Protein AF-A0A954K5P9-F1 (afdb_monomer)

Mean predicted aligned error: 7.09 Å

Sequence (242 aa):
LAIEGEGETVGSRDDPTGRRTSSLRFWSDDAKSLIREGAGYWQYTPLEDGVRFVTGYDYQTRFGWLGRTFDRCLFRPLMGWATAWSFDRLRLWIEKGIDPAVSMQRTLTHGLARLAVAFVWLYQGLVPKLIARHANELAMLTDAGITASVAPTLLMIAGIAEVALGVAVLVCFQRRWPLVLTVLLMLLASIGVAVNSPQYLWAAFNPVSLNLLLAVVALLGLVNLNDLPSARHCLRKKPEAD

Structure (mmCIF, N/CA/C/O backbone):
data_AF-A0A954K5P9-F1
#
_entry.id   AF-A0A954K5P9-F1
#
loop_
_atom_site.group_PDB
_atom_site.id
_atom_site.type_symbol
_atom_site.label_atom_id
_atom_site.label_alt_id
_atom_site.label_comp_id
_atom_site.label_asym_id
_atom_site.label_entity_id
_atom_site.label_seq_id
_atom_site.pdbx_PDB_ins_code
_atom_site.Cartn_x
_atom_site.Cartn_y
_atom_site.Cartn_z
_atom_site.occupancy
_atom_site.B_iso_or_equiv
_atom_site.auth_seq_id
_atom_site.auth_comp_id
_atom_site.auth_asym_id
_atom_site.auth_atom_id
_atom_site.pdbx_PDB_model_num
ATOM 1 N N . LEU A 1 1 ? -3.118 -21.219 16.770 1.00 58.72 1 LEU A N 1
ATOM 2 C CA . LEU A 1 1 ? -2.458 -20.041 17.388 1.00 58.72 1 LEU A CA 1
ATOM 3 C C . LEU A 1 1 ? -3.511 -18.987 17.766 1.00 58.72 1 LEU A C 1
ATOM 5 O O . LEU A 1 1 ? -3.406 -17.841 17.359 1.00 58.72 1 LEU A O 1
ATOM 9 N N . ALA A 1 2 ? -4.544 -19.370 18.524 1.00 79.75 2 ALA A N 1
ATOM 10 C CA . ALA A 1 2 ? -5.541 -18.422 19.029 1.00 79.75 2 ALA A CA 1
ATOM 11 C C . ALA A 1 2 ? -5.124 -17.921 20.421 1.00 79.75 2 ALA A C 1
ATOM 13 O O . ALA A 1 2 ? -4.394 -18.631 21.119 1.00 79.75 2 ALA A O 1
ATOM 14 N N . ILE A 1 3 ? -5.536 -16.703 20.774 1.00 83.06 3 ILE A N 1
ATOM 15 C CA . ILE A 1 3 ? -5.503 -16.161 22.137 1.00 83.06 3 ILE A CA 1
ATOM 16 C C . ILE A 1 3 ? -6.961 -16.031 22.567 1.00 83.06 3 ILE A C 1
ATOM 18 O O . ILE A 1 3 ? -7.760 -15.474 21.814 1.00 83.06 3 ILE A O 1
ATOM 22 N N . GLU A 1 4 ? -7.290 -16.557 23.740 1.00 87.62 4 GLU A N 1
ATOM 23 C CA . GLU A 1 4 ? -8.645 -16.551 24.298 1.00 87.62 4 GLU A CA 1
ATOM 24 C C . GLU A 1 4 ? -8.724 -15.609 25.500 1.00 87.62 4 GLU A C 1
ATOM 26 O O . GLU A 1 4 ? -7.749 -15.425 26.229 1.00 87.62 4 GLU A O 1
ATOM 31 N N . GLY A 1 5 ? -9.889 -15.000 25.694 1.00 86.50 5 GLY A N 1
ATOM 32 C CA . GLY A 1 5 ? -10.145 -14.080 26.790 1.00 86.50 5 GLY A CA 1
ATOM 33 C C . GLY A 1 5 ? -11.635 -13.939 27.055 1.00 86.50 5 GLY A C 1
ATOM 34 O O . GLY A 1 5 ? -12.469 -14.348 26.247 1.00 86.50 5 GLY A O 1
ATOM 35 N N . GLU A 1 6 ? -11.946 -13.339 28.191 1.00 90.50 6 GLU A N 1
ATOM 36 C CA . GLU A 1 6 ? -13.299 -13.116 28.683 1.00 90.50 6 GLU A CA 1
ATOM 37 C C . GLU A 1 6 ? -13.574 -11.613 28.790 1.00 90.50 6 GLU A C 1
ATOM 39 O O . GLU A 1 6 ? -12.661 -10.778 28.750 1.00 90.50 6 GLU A O 1
ATOM 44 N N . GLY A 1 7 ? -14.849 -11.249 28.903 1.00 88.25 7 GLY A N 1
ATOM 45 C CA . GLY A 1 7 ? -15.231 -9.865 29.112 1.00 88.25 7 GLY A CA 1
ATOM 46 C C . GLY A 1 7 ? -16.657 -9.698 29.610 1.00 88.25 7 GLY A C 1
ATOM 47 O O . GLY A 1 7 ? -17.530 -10.525 29.363 1.00 88.25 7 GLY A O 1
ATOM 48 N N . GLU A 1 8 ? -16.880 -8.580 30.289 1.00 89.88 8 GLU A N 1
ATOM 49 C CA . GLU A 1 8 ? -18.156 -8.176 30.870 1.00 89.88 8 GLU A CA 1
ATOM 50 C C . GLU A 1 8 ? -18.506 -6.765 30.410 1.00 89.88 8 GLU A C 1
ATOM 52 O O . GLU A 1 8 ? -17.661 -5.869 30.419 1.00 89.88 8 GLU A O 1
ATOM 57 N N . THR A 1 9 ? -19.763 -6.537 30.036 1.00 85.81 9 THR A N 1
ATOM 58 C CA . THR A 1 9 ? -20.245 -5.221 29.596 1.00 85.81 9 THR A CA 1
ATOM 59 C C . THR A 1 9 ? -21.311 -4.681 30.529 1.00 85.81 9 THR A C 1
ATOM 61 O O . THR A 1 9 ? -22.266 -5.391 30.842 1.00 85.81 9 THR A O 1
ATOM 64 N N . VAL A 1 10 ? -21.218 -3.399 30.879 1.00 80.62 10 VAL A N 1
ATOM 65 C CA . VAL A 1 10 ? -22.275 -2.677 31.595 1.00 80.62 10 VAL A CA 1
ATOM 66 C C . VAL A 1 10 ? -22.677 -1.459 30.771 1.00 80.62 10 VAL A C 1
ATOM 68 O O . VAL A 1 10 ? -21.845 -0.637 30.396 1.00 80.62 10 VAL A O 1
ATOM 71 N N . GLY A 1 11 ? -23.964 -1.338 30.457 1.00 75.12 11 GLY A N 1
ATOM 72 C CA . GLY A 1 11 ? -24.509 -0.207 29.706 1.00 75.12 11 GLY A CA 1
ATOM 73 C C . GLY A 1 11 ? -25.384 0.674 30.585 1.00 75.12 11 GLY A C 1
ATOM 74 O O . GLY A 1 11 ? -26.220 0.161 31.319 1.00 75.12 11 GLY A O 1
ATOM 75 N N . SER A 1 12 ? -25.240 1.993 30.464 1.00 72.88 12 SER A N 1
ATOM 76 C CA . SER A 1 12 ? -26.196 2.964 31.001 1.00 72.88 12 SER A CA 1
ATOM 77 C C . SER A 1 12 ? -26.925 3.658 29.850 1.00 72.88 12 SER A C 1
ATOM 79 O O . SER A 1 12 ? -26.297 4.113 28.884 1.00 72.88 12 SER A O 1
ATOM 81 N N . ARG A 1 13 ? -28.261 3.693 29.931 1.00 64.19 13 ARG A N 1
ATOM 82 C CA . ARG A 1 13 ? -29.152 4.245 28.895 1.00 64.19 13 ARG A CA 1
ATOM 83 C C . ARG A 1 13 ? -29.916 5.498 29.340 1.00 64.19 13 ARG A C 1
ATOM 85 O O . ARG A 1 13 ? -30.453 6.178 28.471 1.00 64.19 13 ARG A O 1
ATOM 92 N N . ASP A 1 14 ? -29.892 5.829 30.629 1.00 61.03 14 ASP A N 1
ATOM 93 C CA . ASP A 1 14 ? -30.786 6.821 31.239 1.00 61.03 14 ASP A CA 1
ATOM 94 C C . ASP A 1 14 ? -30.040 8.102 31.648 1.00 61.03 14 ASP A C 1
ATOM 96 O O . ASP A 1 14 ? -30.010 8.484 32.816 1.00 61.03 14 ASP A O 1
ATOM 100 N N . ASP A 1 15 ? -29.399 8.769 30.684 1.00 68.81 15 ASP A N 1
ATOM 101 C CA . ASP A 1 15 ? -28.870 10.123 30.886 1.00 68.81 15 ASP A CA 1
ATOM 102 C C . ASP A 1 15 ? -29.879 11.164 30.341 1.00 68.81 15 ASP A C 1
ATOM 104 O O . ASP A 1 15 ? -30.272 11.061 29.173 1.00 68.81 15 ASP A O 1
ATOM 108 N N . PRO A 1 16 ? -30.280 12.187 31.129 1.00 70.62 16 PRO A N 1
ATOM 109 C CA . PRO A 1 16 ? -31.224 13.230 30.703 1.00 70.62 16 PRO A CA 1
ATOM 110 C C . PRO A 1 16 ? -30.796 14.008 29.450 1.00 70.62 16 PRO A C 1
ATOM 112 O O . PRO A 1 16 ? -31.632 14.599 28.775 1.00 70.62 16 PRO A O 1
ATOM 115 N N . THR A 1 17 ? -29.500 14.009 29.124 1.00 73.06 17 THR A N 1
ATOM 116 C CA . THR A 1 17 ? -28.931 14.667 27.935 1.00 73.06 17 THR A CA 1
ATOM 117 C C . THR A 1 17 ? -29.007 13.803 26.668 1.00 73.06 17 THR A C 1
ATOM 119 O O . THR A 1 17 ? -28.512 14.201 25.617 1.00 73.06 17 THR A O 1
ATOM 122 N N . GLY A 1 18 ? -29.583 12.594 26.741 1.00 77.81 18 GLY A N 1
ATOM 123 C CA . GLY A 1 18 ? -29.642 11.638 25.625 1.00 77.81 18 GLY A CA 1
ATOM 124 C C . GLY A 1 18 ? -28.321 10.904 25.356 1.00 77.81 18 GLY A C 1
ATOM 125 O O . GLY A 1 18 ? -28.231 10.087 24.435 1.00 77.81 18 GLY A O 1
ATOM 126 N N . ARG A 1 19 ? -27.292 11.172 26.166 1.00 83.38 19 ARG A N 1
ATOM 127 C CA . ARG A 1 19 ? -25.984 10.518 26.118 1.00 83.38 19 ARG A CA 1
ATOM 128 C C . ARG A 1 19 ? -26.088 9.044 26.504 1.00 83.38 19 ARG A C 1
ATOM 130 O O . ARG A 1 19 ? -26.708 8.682 27.496 1.00 83.38 19 ARG A O 1
ATOM 137 N N . ARG A 1 20 ? -25.414 8.175 25.751 1.00 87.31 20 ARG A N 1
ATOM 138 C CA . ARG A 1 20 ? -25.375 6.729 26.023 1.00 87.31 20 ARG A CA 1
ATOM 139 C C . ARG A 1 20 ? -23.947 6.285 26.256 1.00 87.31 20 ARG A C 1
ATOM 141 O O . ARG A 1 20 ? -23.074 6.614 25.456 1.00 87.31 20 ARG A O 1
ATOM 148 N N . THR A 1 21 ? -23.711 5.532 27.326 1.00 86.62 21 THR A N 1
ATOM 149 C CA . THR A 1 21 ? -22.376 5.016 27.654 1.00 86.62 21 THR A CA 1
ATOM 150 C C . THR A 1 21 ? -22.443 3.513 27.884 1.00 86.62 21 THR A C 1
ATOM 152 O O . THR A 1 21 ? -23.287 3.034 28.636 1.00 86.62 21 THR A O 1
ATOM 155 N N . SER A 1 22 ? -21.541 2.771 27.251 1.00 88.81 22 SER A N 1
ATOM 156 C CA . SER A 1 22 ? -21.330 1.346 27.499 1.00 88.81 22 SER A CA 1
ATOM 157 C C . SER A 1 22 ? -19.893 1.142 27.937 1.00 88.81 22 SER A C 1
ATOM 159 O O . SER A 1 22 ? -18.985 1.487 27.188 1.00 88.81 22 SER A O 1
ATOM 161 N N . SER A 1 23 ? -19.676 0.592 29.123 1.00 88.56 23 SER A N 1
ATOM 162 C CA . SER A 1 23 ? -18.368 0.134 29.575 1.00 88.56 23 SER A CA 1
ATOM 163 C C . SER A 1 23 ? -18.196 -1.358 29.291 1.00 88.56 23 SER A C 1
ATOM 165 O O . SER A 1 23 ? -19.160 -2.123 29.232 1.00 88.56 23 SER A O 1
ATOM 167 N N . LEU A 1 24 ? -16.950 -1.758 29.082 1.00 91.50 24 LEU A N 1
ATOM 168 C CA . LEU A 1 24 ? -16.511 -3.131 28.878 1.00 91.50 24 LEU A CA 1
ATOM 169 C C . LEU A 1 24 ? -15.288 -3.357 29.764 1.00 91.50 24 LEU A C 1
ATOM 171 O O . LEU A 1 24 ? -14.361 -2.551 29.742 1.00 91.50 24 LEU A O 1
ATOM 175 N N . ARG A 1 25 ? -15.251 -4.465 30.491 1.00 91.88 25 ARG A N 1
ATOM 176 C CA . ARG A 1 25 ? -14.041 -5.022 31.098 1.00 91.88 25 ARG A CA 1
ATOM 177 C C . ARG A 1 25 ? -13.660 -6.270 30.317 1.00 91.88 25 ARG A C 1
ATOM 179 O O . ARG A 1 25 ? -14.541 -7.009 29.896 1.00 91.88 25 ARG A O 1
ATOM 186 N N . PHE A 1 26 ? -12.374 -6.485 30.087 1.00 92.44 26 PHE A N 1
ATOM 187 C CA . PHE A 1 26 ? -11.867 -7.638 29.347 1.00 92.44 26 PHE A CA 1
ATOM 188 C C . PHE A 1 26 ? -10.574 -8.146 29.977 1.00 92.44 26 PHE A C 1
ATOM 190 O O . PHE A 1 26 ? -9.759 -7.358 30.453 1.00 92.44 26 PHE A O 1
ATOM 197 N N . TRP A 1 27 ? -10.362 -9.454 29.979 1.00 93.38 27 TRP A N 1
ATOM 198 C CA . TRP A 1 27 ? -9.149 -10.074 30.507 1.00 93.38 27 TRP A CA 1
ATOM 199 C C . TRP A 1 27 ? -8.804 -11.338 29.728 1.00 93.38 27 TRP A C 1
ATOM 201 O O . TRP A 1 27 ? -9.610 -11.873 28.974 1.00 93.38 27 TRP A O 1
ATOM 211 N N . SER A 1 28 ? -7.563 -11.788 29.867 1.00 92.06 28 SER A N 1
ATOM 212 C CA . SER A 1 28 ? -7.075 -12.993 29.204 1.00 92.06 28 SER A CA 1
ATOM 213 C C . SER A 1 28 ? -6.139 -13.736 30.137 1.00 92.06 28 SER A C 1
ATOM 215 O O . SER A 1 28 ? -5.079 -13.212 30.501 1.00 92.06 28 SER A O 1
ATOM 217 N N . ASP A 1 29 ? -6.486 -14.982 30.451 1.00 89.69 29 ASP A N 1
ATOM 218 C CA . ASP A 1 29 ? -5.620 -15.901 31.194 1.00 89.69 29 ASP A CA 1
ATOM 219 C C . ASP A 1 29 ? -4.607 -16.629 30.311 1.00 89.69 29 ASP A C 1
ATOM 221 O O . ASP A 1 29 ? -3.645 -17.205 30.823 1.00 89.69 29 ASP A O 1
ATOM 225 N N . ASP A 1 30 ? -4.737 -16.511 28.986 1.00 88.62 30 ASP A N 1
ATOM 226 C CA . ASP A 1 30 ? -3.749 -17.039 28.053 1.00 88.62 30 ASP A CA 1
ATOM 227 C C . ASP A 1 30 ? -2.359 -16.415 28.299 1.00 88.62 30 ASP A C 1
ATOM 229 O O . ASP A 1 30 ? -2.157 -15.197 28.223 1.00 88.62 30 ASP A O 1
ATOM 233 N N . ALA A 1 31 ? -1.375 -17.280 28.557 1.00 86.12 31 ALA A N 1
ATOM 234 C CA . ALA A 1 31 ? 0.008 -16.911 28.822 1.00 86.12 31 ALA A CA 1
ATOM 235 C C . ALA A 1 31 ? 0.697 -16.191 27.651 1.00 86.12 31 ALA A C 1
ATOM 237 O O . ALA A 1 31 ? 1.663 -15.471 27.886 1.00 86.12 31 ALA A O 1
ATOM 238 N N . LYS A 1 32 ? 0.223 -16.357 26.408 1.00 90.19 32 LYS A N 1
ATOM 239 C CA . LYS A 1 32 ? 0.746 -15.642 25.228 1.00 90.19 32 LYS A CA 1
ATOM 240 C C . LYS A 1 32 ? 0.218 -14.208 25.138 1.00 90.19 32 LYS A C 1
ATOM 242 O O . LYS A 1 32 ? 0.781 -13.408 24.391 1.00 90.19 32 LYS A O 1
ATOM 247 N N . SER A 1 33 ? -0.869 -13.876 25.840 1.00 87.88 33 SER A N 1
ATOM 248 C CA . SER A 1 33 ? -1.479 -12.552 25.743 1.00 87.88 33 SER A CA 1
ATOM 249 C C . SER A 1 33 ? -0.583 -11.486 26.364 1.00 87.88 33 SER A C 1
ATOM 251 O O . SER A 1 33 ? -0.142 -11.597 27.506 1.00 87.88 33 SER A O 1
ATOM 253 N N . LEU A 1 34 ? -0.353 -10.396 25.632 1.00 89.56 34 LEU A N 1
ATOM 254 C CA . LEU A 1 34 ? 0.274 -9.213 26.214 1.00 89.56 34 LEU A CA 1
ATOM 255 C C . LEU A 1 34 ? -0.664 -8.525 27.209 1.00 89.56 34 LEU A C 1
ATOM 257 O O . LEU A 1 34 ? -0.195 -7.980 28.202 1.00 89.56 34 LEU A O 1
ATOM 261 N N . ILE A 1 35 ? -1.971 -8.537 26.955 1.00 91.19 35 ILE A N 1
ATOM 262 C CA . ILE A 1 35 ? -2.976 -7.895 27.802 1.00 91.19 35 ILE A CA 1
ATOM 263 C C . ILE A 1 35 ? -3.360 -8.876 28.910 1.00 91.19 35 ILE A C 1
ATOM 265 O O . ILE A 1 35 ? -3.828 -9.980 28.635 1.00 91.19 35 ILE A O 1
ATOM 269 N N . ARG A 1 36 ? -3.173 -8.471 30.167 1.00 91.06 36 ARG A N 1
ATOM 270 C CA . ARG A 1 36 ? -3.666 -9.226 31.323 1.00 91.06 36 ARG A CA 1
ATOM 271 C C . ARG A 1 36 ? -5.140 -8.931 31.553 1.00 91.06 36 ARG A C 1
ATOM 273 O O . ARG A 1 36 ? -5.957 -9.838 31.598 1.00 91.06 36 ARG A O 1
ATOM 280 N N . GLU A 1 37 ? -5.441 -7.649 31.687 1.00 93.12 37 GLU A N 1
ATOM 281 C CA . GLU A 1 37 ? -6.754 -7.135 32.032 1.00 93.12 37 GLU A CA 1
ATOM 282 C C . GLU A 1 37 ? -6.857 -5.690 31.557 1.00 93.12 37 GLU A C 1
ATOM 284 O O . GLU A 1 37 ? -5.891 -4.932 31.654 1.00 93.12 37 GLU A O 1
ATOM 289 N N . GLY A 1 38 ? -8.017 -5.304 31.051 1.00 92.44 38 GLY A N 1
ATOM 290 C CA . GLY A 1 38 ? -8.304 -3.959 30.608 1.00 92.44 38 GLY A CA 1
ATOM 291 C C . GLY A 1 38 ? -9.764 -3.594 30.761 1.00 92.44 38 GLY A C 1
ATOM 292 O O . GLY A 1 38 ? -10.634 -4.422 31.025 1.00 92.44 38 GLY A O 1
ATOM 293 N N . ALA A 1 39 ? -10.018 -2.309 30.593 1.00 92.25 39 ALA A N 1
ATOM 294 C CA . ALA A 1 39 ? -11.351 -1.761 30.544 1.00 92.25 39 ALA A CA 1
ATOM 295 C C . ALA A 1 39 ? -11.425 -0.727 29.429 1.00 92.25 39 ALA A C 1
ATOM 297 O O . ALA A 1 39 ? -10.456 -0.032 29.121 1.00 92.25 39 ALA A O 1
ATOM 298 N N . GLY A 1 40 ? -12.593 -0.619 28.824 1.00 90.94 40 GLY A N 1
ATOM 299 C CA . GLY A 1 40 ? -12.899 0.396 27.844 1.00 90.94 40 GLY A CA 1
ATOM 300 C C . GLY A 1 40 ? -14.319 0.892 27.989 1.00 90.94 40 GLY A C 1
ATOM 301 O O . GLY A 1 40 ? -15.121 0.368 28.760 1.00 90.94 40 GLY A O 1
ATOM 302 N N . TYR A 1 41 ? -14.623 1.937 27.245 1.00 89.88 41 TYR A N 1
ATOM 303 C CA . TYR A 1 41 ? -15.963 2.471 27.154 1.00 89.88 41 TYR A CA 1
ATOM 304 C C . TYR A 1 41 ? -16.209 3.035 25.766 1.00 89.88 41 TYR A C 1
ATOM 306 O O . TYR A 1 41 ? -15.295 3.550 25.115 1.00 89.88 41 TYR A O 1
ATOM 314 N N . TRP A 1 42 ? -17.467 2.970 25.355 1.00 90.62 42 TRP A N 1
ATOM 315 C CA . TRP A 1 42 ? -18.016 3.670 24.209 1.00 90.62 42 TRP A CA 1
ATOM 316 C C . TRP A 1 42 ? -19.040 4.671 24.704 1.00 90.62 42 TRP A C 1
ATOM 318 O O . TRP A 1 42 ? -19.897 4.343 25.526 1.00 90.62 42 TRP A O 1
ATOM 328 N N . GLN A 1 43 ? -18.955 5.888 24.195 1.00 89.94 43 GLN A N 1
ATOM 329 C CA . GLN A 1 43 ? -19.862 6.966 24.528 1.00 89.94 43 GLN A CA 1
ATOM 330 C C . GLN A 1 43 ? -20.409 7.583 23.246 1.00 89.94 43 GLN A C 1
ATOM 332 O O . GLN A 1 43 ? -19.660 7.896 22.322 1.00 89.94 43 GLN A O 1
ATOM 337 N N . TYR A 1 44 ? -21.723 7.757 23.221 1.00 89.88 44 TYR A N 1
ATOM 338 C CA . TYR A 1 44 ? -22.469 8.368 22.134 1.00 89.88 44 TYR A CA 1
ATOM 339 C C . TYR A 1 44 ? -23.123 9.631 22.678 1.00 89.88 44 TYR A C 1
ATOM 341 O O . TYR A 1 44 ? -23.935 9.553 23.604 1.00 89.88 44 TYR A O 1
ATOM 349 N N . THR A 1 45 ? -22.777 10.775 22.101 1.00 89.88 45 THR A N 1
ATOM 350 C CA . THR A 1 45 ? -23.382 12.063 22.447 1.00 89.88 45 THR A CA 1
ATOM 351 C C . THR A 1 45 ? -24.084 12.613 21.208 1.00 89.88 45 THR A C 1
ATOM 353 O O . THR A 1 45 ? -23.398 12.848 20.206 1.00 89.88 45 THR A O 1
ATOM 356 N N . PRO A 1 46 ? -25.419 12.785 21.229 1.00 89.12 46 PRO A N 1
ATOM 357 C CA . PRO A 1 46 ? -26.125 13.431 20.128 1.00 89.12 46 PRO A CA 1
ATOM 358 C C . PRO A 1 46 ? -25.666 14.892 19.995 1.00 89.12 46 PRO A C 1
ATOM 360 O O . PRO A 1 46 ? -25.475 15.583 20.993 1.00 89.12 46 PRO A O 1
ATOM 363 N N . LEU A 1 47 ? -25.456 15.334 18.760 1.00 89.06 47 LEU A N 1
ATOM 364 C CA . LEU A 1 47 ? -25.176 16.710 18.347 1.00 89.06 47 LEU A CA 1
ATOM 365 C C . LEU A 1 47 ? -26.246 17.131 17.325 1.00 89.06 47 LEU A C 1
ATOM 367 O O . LEU A 1 47 ? -26.967 16.276 16.816 1.00 89.06 47 LEU A O 1
ATOM 371 N N . GLU A 1 48 ? -26.337 18.422 17.002 1.00 88.00 48 GLU A N 1
ATOM 372 C CA . GLU A 1 48 ? -27.331 18.932 16.040 1.00 88.00 48 GLU A CA 1
ATOM 373 C C . GLU A 1 48 ? -27.235 18.235 14.669 1.00 88.00 48 GLU A C 1
ATOM 375 O O . GLU A 1 48 ? -28.245 17.770 14.147 1.00 88.00 48 GLU A O 1
ATOM 380 N N . ASP A 1 49 ? -26.014 18.055 14.154 1.00 87.56 49 ASP A N 1
ATOM 381 C CA . ASP A 1 49 ? -25.756 17.480 12.823 1.00 87.56 49 ASP A CA 1
ATOM 382 C C . ASP A 1 49 ? -25.291 16.010 12.847 1.00 87.56 49 ASP A C 1
ATOM 384 O O . ASP A 1 49 ? -24.792 15.486 11.848 1.00 87.56 49 ASP A O 1
ATOM 388 N N . GLY A 1 50 ? -25.401 15.311 13.983 1.00 88.19 50 GLY A N 1
ATOM 389 C CA . GLY A 1 50 ? -25.006 13.902 14.045 1.00 88.19 50 GLY A CA 1
ATOM 390 C C . GLY A 1 50 ? -24.705 13.372 15.439 1.00 88.19 50 GLY A C 1
ATOM 391 O O . GLY A 1 50 ? -25.272 13.799 16.437 1.00 88.19 50 GLY A O 1
ATOM 392 N N . VAL A 1 51 ? -23.807 12.390 15.522 1.00 89.56 51 VAL A N 1
ATOM 393 C CA . VAL A 1 51 ? -23.440 11.742 16.789 1.00 89.56 51 VAL A CA 1
ATOM 394 C C . VAL A 1 51 ? -21.936 11.800 16.976 1.00 89.56 51 VAL A C 1
ATOM 396 O O . VAL A 1 51 ? -21.168 11.313 16.146 1.00 89.56 51 VAL A O 1
ATOM 399 N N . ARG A 1 52 ? -21.499 12.340 18.115 1.00 89.50 52 ARG A N 1
ATOM 400 C CA . ARG A 1 52 ? -20.112 12.206 18.552 1.00 89.50 52 ARG A CA 1
ATOM 401 C C . ARG A 1 52 ? -19.930 10.835 19.182 1.00 89.50 52 ARG A C 1
ATOM 403 O O . ARG A 1 52 ? -20.494 10.552 20.238 1.00 89.50 52 ARG A O 1
ATOM 410 N N . PHE A 1 53 ? -19.111 10.012 18.541 1.00 90.25 53 PHE A N 1
ATOM 411 C CA . PHE A 1 53 ? -18.695 8.722 19.064 1.00 90.25 53 PHE A CA 1
ATOM 412 C C . PHE A 1 53 ? -17.307 8.826 19.705 1.00 90.25 53 PHE A C 1
ATOM 414 O O . PHE A 1 53 ? -16.342 9.227 19.053 1.00 90.25 53 PHE A O 1
ATOM 421 N N . VAL A 1 54 ? -17.201 8.457 20.981 1.00 90.25 54 VAL A N 1
ATOM 422 C CA . VAL A 1 54 ? -15.941 8.428 21.731 1.00 90.25 54 VAL A CA 1
ATOM 423 C C . VAL A 1 54 ? -15.682 7.011 22.210 1.00 90.25 54 VAL A C 1
ATOM 425 O O . VAL A 1 54 ? -16.543 6.377 22.813 1.00 90.25 54 VAL A O 1
ATOM 428 N N . THR A 1 55 ? -14.462 6.539 21.985 1.00 91.00 55 THR A N 1
ATOM 429 C CA . THR A 1 55 ? -13.961 5.279 22.529 1.00 91.00 55 THR A CA 1
ATOM 430 C C . THR A 1 55 ? -12.714 5.553 23.351 1.00 91.00 55 THR A C 1
ATOM 432 O O . THR A 1 55 ? -11.838 6.320 22.946 1.00 91.00 55 THR A O 1
ATOM 435 N N . GLY A 1 56 ? -12.602 4.887 24.488 1.00 89.12 56 GLY A N 1
ATOM 436 C CA . GLY A 1 56 ? -11.380 4.861 25.276 1.00 89.12 56 GLY A CA 1
ATOM 437 C C . GLY A 1 56 ? -11.176 3.469 25.834 1.00 89.12 56 GLY A C 1
ATOM 438 O O . GLY A 1 56 ? -12.145 2.789 26.154 1.00 89.12 56 GLY A O 1
ATOM 439 N N . TYR A 1 57 ? -9.927 3.038 25.931 1.00 88.75 57 TYR A N 1
ATOM 440 C CA . TYR A 1 57 ? -9.574 1.826 26.651 1.00 88.75 57 TYR A CA 1
ATOM 441 C C . TYR A 1 57 ? -8.207 1.986 27.295 1.00 88.75 57 TYR A C 1
ATOM 443 O O . TYR A 1 57 ? -7.332 2.686 26.778 1.00 88.75 57 TYR A O 1
ATOM 451 N N . ASP A 1 58 ? -8.034 1.306 28.415 1.00 91.19 58 ASP A N 1
ATOM 452 C CA . ASP A 1 58 ? -6.746 1.123 29.050 1.00 91.19 58 ASP A CA 1
ATOM 453 C C . ASP A 1 58 ? -6.622 -0.308 29.563 1.00 91.19 58 ASP A C 1
ATOM 455 O O . ASP A 1 58 ? -7.617 -0.994 29.798 1.00 91.19 58 ASP A O 1
ATOM 459 N N . TYR A 1 59 ? -5.392 -0.785 29.681 1.00 92.81 59 TYR A N 1
ATOM 460 C CA . TYR A 1 59 ? -5.115 -2.151 30.089 1.00 92.81 59 TYR A CA 1
ATOM 461 C C . TYR A 1 59 ? -3.749 -2.291 30.744 1.00 92.81 59 TYR A C 1
ATOM 463 O O . TYR A 1 59 ? -2.810 -1.535 30.482 1.00 92.81 59 TYR A O 1
ATOM 471 N N . GLN A 1 60 ? -3.641 -3.324 31.571 1.00 91.25 60 GLN A N 1
ATOM 472 C CA . GLN A 1 60 ? -2.413 -3.784 32.189 1.00 91.25 60 GLN A CA 1
ATOM 473 C C . GLN A 1 60 ? -1.758 -4.861 31.326 1.00 91.25 60 GLN A C 1
ATOM 475 O O . GLN A 1 60 ? -2.406 -5.800 30.857 1.00 91.25 60 GLN A O 1
ATOM 480 N N . THR A 1 61 ? -0.447 -4.740 31.142 1.00 92.12 61 THR A N 1
ATOM 481 C CA . THR A 1 61 ? 0.343 -5.660 30.321 1.00 92.12 61 THR A CA 1
ATOM 482 C C . THR A 1 61 ? 0.996 -6.754 31.164 1.00 92.12 61 THR A C 1
ATOM 484 O O . THR A 1 61 ? 1.428 -6.508 32.292 1.00 92.12 61 THR A O 1
ATOM 487 N N . ARG A 1 62 ? 1.157 -7.949 30.596 1.00 90.94 62 ARG A N 1
ATOM 488 C CA . ARG A 1 62 ? 1.991 -9.033 31.133 1.00 90.94 62 ARG A CA 1
ATOM 489 C C . ARG A 1 62 ? 3.487 -8.750 30.894 1.00 90.94 62 ARG A C 1
ATOM 491 O O . ARG A 1 62 ? 3.857 -7.736 30.310 1.00 90.94 62 ARG A O 1
ATOM 498 N N . PHE A 1 63 ? 4.356 -9.644 31.376 1.00 91.06 63 PHE A N 1
ATOM 499 C CA . PHE A 1 63 ? 5.816 -9.637 31.146 1.00 91.06 63 PHE A CA 1
ATOM 500 C C . PHE A 1 63 ? 6.599 -8.447 31.729 1.00 91.06 63 PHE A C 1
ATOM 502 O O . PHE A 1 63 ? 7.672 -8.089 31.236 1.00 91.06 63 PHE A O 1
ATOM 509 N N . GLY A 1 64 ? 6.087 -7.837 32.801 1.00 90.94 64 GLY A N 1
ATOM 510 C CA . GLY A 1 64 ? 6.823 -6.847 33.589 1.00 90.94 64 GLY A CA 1
ATOM 511 C C . GLY A 1 64 ? 7.319 -5.660 32.759 1.00 90.94 64 GLY A C 1
ATOM 512 O O . GLY A 1 64 ? 6.546 -4.982 32.086 1.00 90.94 64 GLY A O 1
ATOM 513 N N . TRP A 1 65 ? 8.616 -5.352 32.834 1.00 91.94 65 TRP A N 1
ATOM 514 C CA . TRP A 1 65 ? 9.188 -4.208 32.118 1.00 91.94 65 TRP A CA 1
ATOM 515 C C . TRP A 1 65 ? 9.271 -4.425 30.599 1.00 91.94 65 TRP A C 1
ATOM 517 O O . TRP A 1 65 ? 8.990 -3.491 29.856 1.00 91.94 65 TRP A O 1
ATOM 527 N N . LEU A 1 66 ? 9.569 -5.646 30.138 1.00 92.00 66 LEU A N 1
ATOM 528 C CA . LEU A 1 66 ? 9.654 -5.965 28.709 1.00 92.00 66 LEU A CA 1
ATOM 529 C C . LEU A 1 66 ? 8.305 -5.762 28.016 1.00 92.00 66 LEU A C 1
ATOM 531 O O . LEU A 1 66 ? 8.232 -5.075 26.997 1.00 92.00 66 LEU A O 1
ATOM 535 N N . GLY A 1 67 ? 7.231 -6.292 28.610 1.00 91.44 67 GLY A N 1
ATOM 536 C CA . GLY A 1 67 ? 5.881 -6.123 28.076 1.00 91.44 67 GLY A CA 1
ATOM 537 C C . GLY A 1 67 ? 5.428 -4.664 28.072 1.00 91.44 67 GLY A C 1
ATOM 538 O O . GLY A 1 67 ? 4.870 -4.210 27.079 1.00 91.44 67 GLY A O 1
ATOM 539 N N . ARG A 1 68 ? 5.749 -3.891 29.119 1.00 92.31 68 ARG A N 1
ATOM 540 C CA . ARG A 1 68 ? 5.435 -2.451 29.178 1.00 92.31 68 ARG A CA 1
ATOM 541 C C . ARG A 1 68 ? 6.180 -1.633 28.123 1.00 92.31 68 ARG A C 1
ATOM 543 O O . ARG A 1 68 ? 5.590 -0.736 27.523 1.00 92.31 68 ARG A O 1
ATOM 550 N N . THR A 1 69 ? 7.457 -1.925 27.883 1.00 93.00 69 THR A N 1
ATOM 551 C CA . THR A 1 69 ? 8.244 -1.229 26.854 1.00 93.00 69 THR A CA 1
ATOM 552 C C . THR A 1 69 ? 7.731 -1.564 25.457 1.00 93.00 69 THR A C 1
ATOM 554 O O . THR A 1 69 ? 7.520 -0.662 24.649 1.00 93.00 69 THR A O 1
ATOM 557 N N . PHE A 1 70 ? 7.468 -2.845 25.186 1.00 94.06 70 PHE A N 1
ATOM 558 C CA . PHE A 1 70 ? 6.875 -3.278 23.922 1.00 94.06 70 PHE A CA 1
ATOM 559 C C . PHE A 1 70 ? 5.486 -2.666 23.703 1.00 94.06 70 PHE A C 1
ATOM 561 O O . PHE A 1 70 ? 5.186 -2.184 22.608 1.00 94.06 70 PHE A O 1
ATOM 568 N N . ASP A 1 71 ? 4.662 -2.616 24.753 1.00 93.75 71 ASP A N 1
ATOM 569 C CA . ASP A 1 71 ? 3.346 -1.990 24.690 1.00 93.75 71 ASP A CA 1
ATOM 570 C C . ASP A 1 71 ? 3.436 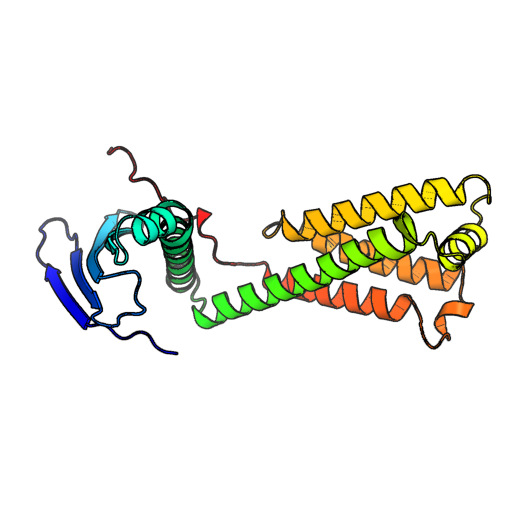-0.518 24.307 1.00 93.75 71 ASP A C 1
ATOM 572 O O . ASP A 1 71 ? 2.811 -0.074 23.344 1.00 93.75 71 ASP A O 1
ATOM 576 N N . ARG A 1 72 ? 4.278 0.231 25.020 1.00 91.81 72 ARG A N 1
ATOM 577 C CA . ARG A 1 72 ? 4.432 1.669 24.819 1.00 91.81 72 ARG A CA 1
ATOM 578 C C . ARG A 1 72 ? 4.987 2.013 23.439 1.00 91.81 72 ARG A C 1
ATOM 580 O O . ARG A 1 72 ? 4.528 2.980 22.834 1.00 91.81 72 ARG A O 1
ATOM 587 N N . CYS A 1 73 ? 5.974 1.258 22.961 1.00 93.69 73 CYS A N 1
ATOM 588 C CA . CYS A 1 73 ? 6.664 1.574 21.713 1.00 93.69 73 CYS A CA 1
ATOM 589 C C . CYS A 1 73 ? 5.944 1.042 20.469 1.00 93.69 73 CYS A C 1
ATOM 591 O O . CYS A 1 73 ? 6.060 1.659 19.413 1.00 93.69 73 CYS A O 1
ATOM 593 N N . LEU A 1 74 ? 5.211 -0.073 20.570 1.00 93.81 74 LEU A N 1
ATOM 594 C CA . LEU A 1 74 ? 4.628 -0.739 19.403 1.00 93.81 74 LEU A CA 1
ATOM 595 C C . LEU A 1 74 ? 3.138 -1.039 19.559 1.00 93.81 74 LEU A C 1
ATOM 597 O O . LEU A 1 74 ? 2.336 -0.562 18.754 1.00 93.81 74 LEU A O 1
ATOM 601 N N . PHE A 1 75 ? 2.757 -1.821 20.572 1.00 93.06 75 PHE A N 1
ATOM 602 C CA . PHE A 1 75 ? 1.412 -2.398 20.631 1.00 93.06 75 PHE A CA 1
ATOM 603 C C . PHE A 1 75 ? 0.327 -1.332 20.825 1.00 93.06 75 PHE A C 1
ATOM 605 O O . PHE A 1 75 ? -0.640 -1.301 20.070 1.00 93.06 75 PHE A O 1
ATOM 612 N N . ARG A 1 76 ? 0.499 -0.397 21.762 1.00 92.31 76 ARG A N 1
ATOM 613 C CA . ARG A 1 76 ? -0.481 0.659 22.048 1.00 92.31 76 ARG A CA 1
ATOM 614 C C . ARG A 1 76 ? -0.626 1.679 20.906 1.00 92.31 76 ARG A C 1
ATOM 616 O O . ARG A 1 76 ? -1.768 1.976 20.534 1.00 92.31 76 ARG A O 1
ATOM 623 N N . PRO A 1 77 ? 0.459 2.192 20.281 1.00 92.62 77 PRO A N 1
ATOM 624 C CA . PRO A 1 77 ? 0.352 3.009 19.069 1.00 92.62 77 PRO A CA 1
ATOM 625 C C . PRO A 1 77 ? -0.393 2.308 17.925 1.00 92.62 77 PRO A C 1
ATOM 627 O O . PRO A 1 77 ? -1.267 2.934 17.305 1.00 92.62 77 PRO A O 1
ATOM 630 N N . LEU A 1 78 ? -0.079 1.025 17.686 1.00 93.19 78 LEU A N 1
ATOM 631 C CA . LEU A 1 78 ? -0.702 0.186 16.660 1.00 93.19 78 LEU A CA 1
ATOM 632 C C . LEU A 1 78 ? -2.182 -0.058 16.961 1.00 93.19 78 LEU A C 1
ATOM 634 O O . LEU A 1 78 ? -3.017 0.179 16.094 1.00 93.19 78 LEU A O 1
ATOM 638 N N . MET A 1 79 ? -2.517 -0.455 18.189 1.00 91.81 79 MET A N 1
ATOM 639 C CA . MET A 1 79 ? -3.892 -0.687 18.629 1.00 91.81 79 MET A CA 1
ATOM 640 C C . MET A 1 79 ? -4.743 0.562 18.448 1.00 91.81 79 MET A C 1
ATOM 642 O O . MET A 1 79 ? -5.830 0.493 17.879 1.00 91.81 79 MET A O 1
ATOM 646 N N . GLY A 1 80 ? -4.239 1.731 18.846 1.00 92.00 80 GLY A N 1
ATOM 647 C CA . GLY A 1 80 ? -4.995 2.960 18.640 1.00 92.00 80 GLY A CA 1
ATOM 648 C C . GLY A 1 80 ? -5.119 3.338 17.156 1.00 92.00 80 GLY A C 1
ATOM 649 O O . GLY A 1 80 ? -6.090 3.986 16.779 1.00 92.00 80 GLY A O 1
ATOM 650 N N . TRP A 1 81 ? -4.144 2.977 16.310 1.00 93.88 81 TRP A N 1
ATOM 651 C CA . TRP A 1 81 ? -4.214 3.234 14.869 1.00 93.88 81 TRP A CA 1
ATOM 652 C C . TRP A 1 81 ? -5.259 2.319 14.236 1.00 93.88 81 TRP A C 1
ATOM 654 O O . TRP A 1 81 ? -6.109 2.799 13.492 1.00 93.88 81 TRP A O 1
ATOM 664 N N . ALA A 1 82 ? -5.246 1.037 14.602 1.00 93.19 82 ALA A N 1
ATOM 665 C CA . ALA A 1 82 ? -6.210 0.040 14.158 1.00 93.19 82 ALA A CA 1
ATOM 666 C C . ALA A 1 82 ? -7.630 0.387 14.623 1.00 93.19 82 ALA A C 1
ATOM 668 O O . ALA A 1 82 ? -8.568 0.269 13.844 1.00 93.19 82 ALA A O 1
ATOM 669 N N . THR A 1 83 ? -7.769 0.893 15.851 1.00 93.19 83 THR A N 1
ATOM 670 C CA . THR A 1 83 ? -9.038 1.382 16.406 1.00 93.19 83 THR A CA 1
ATOM 671 C C . THR A 1 83 ? -9.556 2.587 15.621 1.00 93.19 83 THR A C 1
ATOM 673 O O . THR A 1 83 ? -10.689 2.592 15.162 1.00 93.19 83 THR A O 1
ATOM 676 N N . ALA A 1 84 ? -8.725 3.607 15.393 1.00 94.38 84 ALA A N 1
ATOM 677 C CA . ALA A 1 84 ? -9.122 4.756 14.577 1.00 94.38 84 ALA A CA 1
ATOM 678 C C . ALA A 1 84 ? -9.499 4.338 13.142 1.00 94.38 84 ALA A C 1
ATOM 680 O O . ALA A 1 84 ? -10.473 4.819 12.573 1.00 94.38 84 ALA A O 1
ATOM 681 N N . TRP A 1 85 ? -8.749 3.404 12.561 1.00 95.00 85 TRP A N 1
ATOM 682 C CA . TRP A 1 85 ? -9.024 2.880 11.229 1.00 95.00 85 TRP A CA 1
ATOM 683 C C . TRP A 1 85 ? -10.328 2.065 11.164 1.00 95.00 85 TRP A C 1
ATOM 685 O O . TRP A 1 85 ? -11.084 2.199 10.202 1.00 95.00 85 TRP A O 1
ATOM 695 N N . SER A 1 86 ? -10.636 1.256 12.185 1.00 94.00 86 SER A N 1
ATOM 696 C CA . SER A 1 86 ? -11.900 0.513 12.256 1.00 94.00 86 SER A CA 1
ATOM 697 C C . SER A 1 86 ? -13.100 1.442 12.440 1.00 94.00 86 SER A C 1
ATOM 699 O O . SER A 1 86 ? -14.143 1.202 11.833 1.00 94.00 86 SER A O 1
ATOM 701 N N . PHE A 1 87 ? -12.949 2.536 13.191 1.00 93.75 87 PHE A N 1
ATOM 702 C CA . PHE A 1 87 ? -14.004 3.539 13.326 1.00 93.75 87 PHE A CA 1
ATOM 703 C C . PHE A 1 87 ? -14.236 4.343 12.053 1.00 93.75 87 PHE A C 1
ATOM 705 O O . PHE A 1 87 ? -15.386 4.619 11.729 1.00 93.75 87 PHE A O 1
ATOM 712 N N . ASP A 1 88 ? -13.199 4.644 11.271 1.00 94.62 88 ASP A N 1
ATOM 713 C CA . ASP A 1 88 ? -13.413 5.257 9.957 1.00 94.62 88 ASP A CA 1
ATOM 714 C C . ASP A 1 88 ? -14.135 4.297 8.991 1.00 94.62 88 ASP A C 1
ATOM 716 O O . ASP A 1 88 ? -14.958 4.731 8.191 1.00 94.62 88 ASP A O 1
ATOM 720 N N . ARG A 1 89 ? -13.926 2.977 9.108 1.00 95.31 89 ARG A N 1
ATOM 721 C CA . ARG A 1 89 ? -14.747 1.986 8.382 1.00 95.31 89 ARG A CA 1
ATOM 722 C C . ARG A 1 89 ? -16.196 1.977 8.840 1.00 95.31 89 ARG A C 1
ATOM 724 O O . ARG A 1 89 ? -17.084 1.915 7.996 1.00 95.31 89 ARG A O 1
ATOM 731 N N . LEU A 1 90 ? -16.435 2.048 10.149 1.00 94.12 90 LEU A N 1
ATOM 732 C CA . LEU A 1 90 ? -17.787 2.172 10.692 1.00 94.12 90 LEU A CA 1
ATOM 733 C C . LEU A 1 90 ? -18.466 3.445 10.168 1.00 94.12 90 LEU A C 1
ATOM 735 O O . LEU A 1 90 ? -19.616 3.391 9.745 1.00 94.12 90 LEU A O 1
ATOM 739 N N . ARG A 1 91 ? -17.733 4.561 10.115 1.00 93.62 91 ARG A N 1
ATOM 740 C CA . ARG A 1 91 ? -18.202 5.815 9.521 1.00 93.62 91 ARG A CA 1
ATOM 741 C C . ARG A 1 91 ? -18.581 5.636 8.052 1.00 93.62 91 ARG A C 1
ATOM 743 O O . ARG A 1 91 ? -19.683 6.004 7.676 1.00 93.62 91 ARG A O 1
ATOM 750 N N . LEU A 1 92 ? -17.715 5.035 7.232 1.00 95.19 92 LEU A N 1
ATOM 751 C CA . LEU A 1 92 ? -18.012 4.768 5.817 1.00 95.19 92 LEU A CA 1
ATOM 752 C C . LEU A 1 92 ? -19.252 3.884 5.634 1.00 95.19 92 LEU A C 1
ATOM 754 O O . LEU A 1 92 ? -20.010 4.075 4.682 1.00 95.19 92 LEU A O 1
ATOM 758 N N . TRP A 1 93 ? -19.478 2.940 6.545 1.00 96.25 93 TRP A N 1
ATOM 759 C CA . TRP A 1 93 ? -20.674 2.112 6.517 1.00 96.25 93 TRP A CA 1
ATOM 760 C C . TRP A 1 93 ? -21.936 2.910 6.850 1.00 96.25 93 TRP A C 1
ATOM 762 O O . TRP A 1 93 ? -22.907 2.839 6.103 1.00 96.25 93 TRP A O 1
ATOM 772 N N . ILE A 1 94 ? -21.905 3.719 7.909 1.00 93.50 94 ILE A N 1
ATOM 773 C CA . ILE A 1 94 ? -23.053 4.523 8.347 1.00 93.50 94 ILE A CA 1
ATOM 774 C C . ILE A 1 94 ? -23.358 5.663 7.361 1.00 93.50 94 ILE A C 1
ATOM 776 O O . ILE A 1 94 ? -24.510 5.861 6.995 1.00 93.50 94 ILE A O 1
ATOM 780 N N . GLU A 1 95 ? -22.343 6.409 6.920 1.00 93.62 95 GLU A N 1
ATOM 781 C CA . GLU A 1 95 ? -22.510 7.614 6.091 1.00 93.62 95 GLU A CA 1
ATOM 782 C C . GLU A 1 95 ? -22.717 7.296 4.606 1.00 93.62 95 GLU A C 1
ATOM 784 O O . GLU A 1 95 ? -23.404 8.036 3.906 1.00 93.62 95 GLU A O 1
ATOM 789 N N . LYS A 1 96 ? -22.087 6.228 4.098 1.00 94.50 96 LYS A N 1
ATOM 790 C CA . LYS A 1 96 ? -22.058 5.915 2.657 1.00 94.50 96 LYS A CA 1
ATOM 791 C C . LYS A 1 96 ? -22.628 4.544 2.306 1.00 94.50 96 LYS A C 1
ATOM 793 O O . LYS A 1 96 ? -22.623 4.179 1.133 1.00 94.50 96 LYS A O 1
ATOM 798 N N . GLY A 1 97 ? -23.070 3.759 3.290 1.00 95.88 97 GLY A N 1
ATOM 799 C CA . GLY A 1 97 ? -23.568 2.400 3.065 1.00 95.88 97 GLY A CA 1
ATOM 800 C C . GLY A 1 97 ? -22.492 1.408 2.611 1.00 95.88 97 GLY A C 1
ATOM 801 O O . GLY A 1 97 ? -22.825 0.339 2.104 1.00 95.88 97 GLY A O 1
ATOM 802 N N . ILE A 1 98 ? -21.201 1.735 2.752 1.00 95.62 98 ILE A N 1
ATOM 803 C CA . ILE A 1 98 ? -20.109 0.861 2.305 1.00 95.62 98 ILE A CA 1
ATOM 804 C C . ILE A 1 98 ? -19.866 -0.215 3.360 1.00 95.62 98 ILE A C 1
ATOM 806 O O . ILE A 1 98 ? -19.384 0.081 4.451 1.00 95.62 98 ILE A O 1
ATOM 810 N N . ASP A 1 99 ? -20.146 -1.470 3.015 1.00 96.31 99 ASP A N 1
ATOM 811 C CA . ASP A 1 99 ? -19.928 -2.599 3.919 1.00 96.31 99 ASP A CA 1
ATOM 812 C C . ASP A 1 99 ? -18.470 -2.641 4.448 1.00 96.31 99 ASP A C 1
ATOM 814 O O . ASP A 1 99 ? -17.508 -2.466 3.678 1.00 96.31 99 ASP A O 1
ATOM 818 N N . PRO A 1 100 ? -18.255 -2.884 5.757 1.00 94.44 100 PRO A N 1
ATOM 819 C CA . PRO A 1 100 ? -16.918 -2.969 6.325 1.00 94.44 100 PRO A CA 1
ATOM 820 C C . PRO A 1 100 ? -16.023 -3.996 5.616 1.00 94.44 100 PRO A C 1
ATOM 822 O O . PRO A 1 100 ? -14.839 -3.721 5.412 1.00 94.44 100 PRO A O 1
ATOM 825 N N . ALA A 1 101 ? -16.522 -5.169 5.232 1.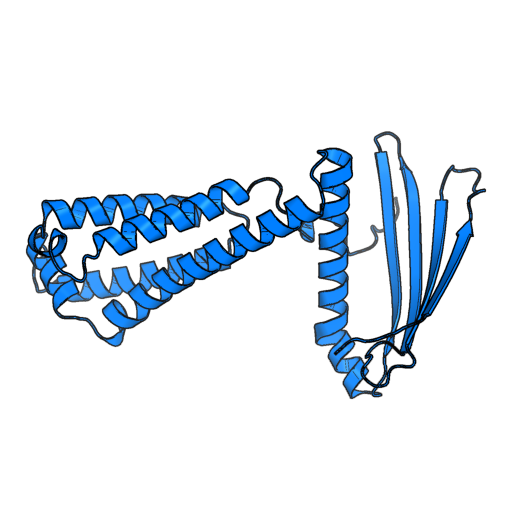00 95.00 101 ALA A N 1
ATOM 826 C CA . ALA A 1 101 ? -15.733 -6.175 4.521 1.00 95.00 101 ALA A CA 1
ATOM 827 C C . ALA A 1 101 ? -15.252 -5.646 3.162 1.00 95.00 101 ALA A C 1
ATOM 829 O O . ALA A 1 101 ? -14.085 -5.829 2.813 1.00 95.00 101 ALA A O 1
ATOM 830 N N . VAL A 1 102 ? -16.097 -4.896 2.449 1.00 94.38 102 VAL A N 1
ATOM 831 C CA . VAL A 1 102 ? -15.743 -4.269 1.167 1.00 94.38 102 VAL A CA 1
ATOM 832 C C . VAL A 1 102 ? -14.673 -3.192 1.353 1.00 94.38 102 VAL A C 1
ATOM 834 O O . VAL A 1 102 ? -13.693 -3.173 0.610 1.00 94.38 102 VAL A O 1
ATOM 837 N N . SER A 1 103 ? -14.792 -2.325 2.364 1.00 94.94 103 SER A N 1
ATOM 838 C CA . SER A 1 103 ? -13.746 -1.321 2.649 1.00 94.94 103 SER A CA 1
ATOM 839 C C . SER A 1 103 ? -12.396 -1.960 3.018 1.00 94.94 103 SER A C 1
ATOM 841 O O . SER A 1 103 ? -11.343 -1.462 2.608 1.00 94.94 103 SER A O 1
ATOM 843 N N . MET A 1 104 ? -12.403 -3.101 3.721 1.00 94.19 104 MET A N 1
ATOM 844 C CA . MET A 1 104 ? -11.189 -3.881 3.998 1.00 94.19 104 MET A CA 1
ATOM 845 C C . MET A 1 104 ? -10.597 -4.472 2.716 1.00 94.19 104 MET A C 1
ATOM 847 O O . MET A 1 104 ? -9.406 -4.301 2.463 1.00 94.19 104 MET A O 1
ATOM 851 N N . GLN A 1 105 ? -11.418 -5.115 1.883 1.00 95.00 105 GLN A N 1
ATOM 852 C CA . GLN A 1 105 ? -10.981 -5.685 0.606 1.00 95.00 105 GLN A CA 1
ATOM 853 C C . GLN A 1 105 ? -10.371 -4.618 -0.308 1.00 95.00 105 GLN A C 1
ATOM 855 O O . GLN A 1 105 ? -9.256 -4.804 -0.786 1.00 95.00 105 GLN A O 1
ATOM 860 N N . ARG A 1 106 ? -11.028 -3.459 -0.468 1.00 95.25 106 ARG A N 1
ATOM 861 C CA . ARG A 1 106 ? -10.489 -2.321 -1.237 1.00 95.25 106 ARG A CA 1
ATOM 862 C C . ARG A 1 106 ? -9.130 -1.867 -0.711 1.00 95.25 106 ARG A C 1
ATOM 864 O O . ARG A 1 106 ? -8.209 -1.664 -1.498 1.00 95.25 106 ARG A O 1
ATOM 871 N N . THR A 1 107 ? -8.982 -1.761 0.611 1.00 95.12 107 THR A N 1
ATOM 872 C CA . THR A 1 107 ? -7.705 -1.387 1.243 1.00 95.12 107 THR A CA 1
ATOM 873 C C . THR A 1 107 ? -6.606 -2.400 0.941 1.00 95.12 107 THR A C 1
ATOM 875 O O . THR A 1 107 ? -5.495 -2.006 0.587 1.00 95.12 107 THR A O 1
ATOM 878 N N . LEU A 1 108 ? -6.912 -3.697 1.038 1.00 96.00 108 LEU A N 1
ATOM 879 C CA . LEU A 1 108 ? -5.969 -4.770 0.727 1.00 96.00 108 LEU A CA 1
ATOM 880 C C . LEU A 1 108 ? -5.571 -4.755 -0.749 1.00 96.00 108 LEU A C 1
ATOM 882 O O . LEU A 1 108 ? -4.381 -4.743 -1.051 1.00 96.00 108 LEU A O 1
ATOM 886 N N . THR A 1 109 ? -6.535 -4.698 -1.668 1.00 96.25 109 THR A N 1
ATOM 887 C CA . THR A 1 109 ? -6.270 -4.651 -3.112 1.00 96.25 109 THR A CA 1
ATOM 888 C C . THR A 1 109 ? -5.453 -3.417 -3.485 1.00 96.25 109 THR A C 1
ATOM 890 O O . THR A 1 109 ? -4.467 -3.534 -4.213 1.00 96.25 109 THR A O 1
ATOM 893 N N . HIS A 1 110 ? -5.799 -2.245 -2.943 1.00 97.00 110 HIS A N 1
ATOM 894 C CA . HIS A 1 110 ? -5.029 -1.020 -3.145 1.00 97.00 110 HIS A CA 1
ATOM 895 C C . HIS A 1 110 ? -3.596 -1.152 -2.613 1.00 97.00 110 HIS A C 1
ATOM 897 O O . HIS A 1 110 ? -2.640 -0.789 -3.299 1.00 97.00 110 HIS A O 1
ATOM 903 N N . GLY A 1 111 ? -3.440 -1.700 -1.405 1.00 96.75 111 GLY A N 1
ATOM 904 C CA . GLY A 1 111 ? -2.141 -1.910 -0.775 1.00 96.75 111 GLY A CA 1
ATOM 905 C C . GLY A 1 111 ? -1.258 -2.888 -1.545 1.00 96.75 111 GLY A C 1
ATOM 906 O O . GLY A 1 111 ? -0.094 -2.587 -1.795 1.00 96.75 111 GLY A O 1
ATOM 907 N N . LEU A 1 112 ? -1.810 -4.015 -1.991 1.00 97.75 112 LEU A N 1
ATOM 908 C CA . LEU A 1 112 ? -1.086 -4.998 -2.799 1.00 97.75 112 LEU A CA 1
ATOM 909 C C . LEU A 1 112 ? -0.676 -4.423 -4.157 1.00 97.75 112 LEU A C 1
ATOM 911 O O . LEU A 1 112 ? 0.472 -4.591 -4.562 1.00 97.75 112 LEU A O 1
ATOM 915 N N . ALA A 1 113 ? -1.567 -3.682 -4.822 1.00 97.75 113 ALA A N 1
ATOM 916 C CA . ALA A 1 113 ? -1.239 -2.999 -6.070 1.00 97.75 113 ALA A CA 1
ATOM 917 C C . ALA A 1 113 ? -0.088 -1.995 -5.884 1.00 97.75 113 ALA A C 1
ATOM 919 O O . ALA A 1 113 ? 0.854 -1.975 -6.674 1.00 97.75 113 ALA A O 1
ATOM 920 N N . ARG A 1 114 ? -0.115 -1.201 -4.805 1.00 97.44 114 ARG A N 1
ATOM 921 C CA . ARG A 1 114 ? 0.964 -0.263 -4.447 1.00 97.44 114 ARG A CA 1
ATOM 922 C C . ARG A 1 114 ? 2.289 -0.969 -4.202 1.00 97.44 114 ARG A C 1
ATOM 924 O O . ARG A 1 114 ? 3.309 -0.510 -4.702 1.00 97.44 114 ARG A O 1
ATOM 931 N N . LEU A 1 115 ? 2.272 -2.060 -3.439 1.00 98.06 115 LEU A N 1
ATOM 932 C CA . LEU A 1 115 ? 3.469 -2.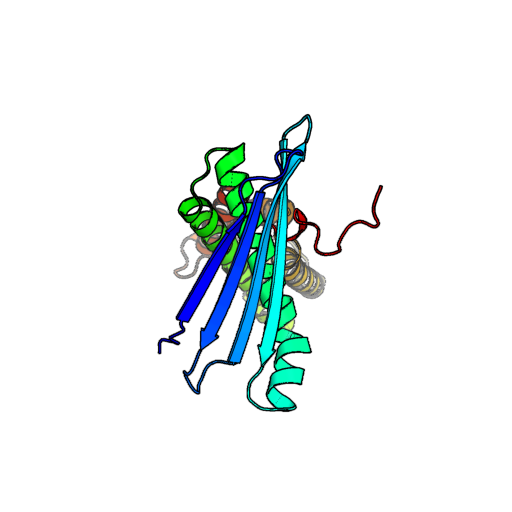839 -3.129 1.00 98.06 115 LEU A CA 1
ATOM 933 C C . LEU A 1 115 ? 4.076 -3.448 -4.393 1.00 98.06 115 LEU A C 1
ATOM 935 O O . LEU A 1 115 ? 5.279 -3.330 -4.595 1.00 98.06 115 LEU A O 1
ATOM 939 N N . ALA A 1 116 ? 3.249 -4.028 -5.264 1.00 98.12 116 ALA A N 1
ATOM 940 C CA . ALA A 1 116 ? 3.696 -4.576 -6.540 1.00 98.12 116 ALA A CA 1
ATOM 941 C C . ALA A 1 116 ? 4.305 -3.490 -7.442 1.00 98.12 116 ALA A C 1
ATOM 943 O O . ALA A 1 116 ? 5.413 -3.660 -7.947 1.00 98.12 116 ALA A O 1
ATOM 944 N N . VAL A 1 117 ? 3.629 -2.343 -7.590 1.00 98.25 117 VAL A N 1
ATOM 945 C CA . VAL A 1 117 ? 4.134 -1.220 -8.395 1.00 98.25 117 VAL A CA 1
ATOM 946 C C . VAL A 1 117 ? 5.446 -0.671 -7.839 1.00 98.25 117 VAL A C 1
ATOM 948 O O . VAL A 1 117 ? 6.401 -0.471 -8.588 1.00 98.25 117 VAL A O 1
ATOM 951 N N . ALA A 1 118 ? 5.518 -0.455 -6.526 1.00 98.12 118 ALA A N 1
ATOM 952 C CA . ALA A 1 118 ? 6.725 0.033 -5.876 1.00 98.12 118 ALA A CA 1
ATOM 953 C C . ALA A 1 118 ? 7.886 -0.951 -6.019 1.00 98.12 118 ALA A C 1
ATOM 955 O O . ALA A 1 118 ? 8.995 -0.531 -6.330 1.00 98.12 118 ALA A O 1
ATOM 956 N N . PHE A 1 119 ? 7.634 -2.249 -5.837 1.00 98.00 119 PHE A N 1
ATOM 957 C CA . PHE A 1 119 ? 8.649 -3.282 -6.003 1.00 98.00 119 PHE A CA 1
ATOM 958 C C . PHE A 1 119 ? 9.264 -3.240 -7.402 1.00 98.00 119 PHE A C 1
ATOM 960 O O . PHE A 1 119 ? 10.486 -3.223 -7.517 1.00 98.00 119 PHE A O 1
ATOM 967 N N . VAL A 1 120 ? 8.441 -3.159 -8.453 1.00 96.94 120 VAL A N 1
ATOM 968 C CA . VAL A 1 120 ? 8.946 -3.110 -9.831 1.00 96.94 120 VAL A CA 1
ATOM 969 C C . VAL A 1 120 ? 9.768 -1.846 -10.075 1.00 96.94 120 VAL A C 1
ATOM 971 O O . VAL A 1 120 ? 10.879 -1.961 -10.577 1.00 96.94 120 VAL A O 1
ATOM 974 N N . TRP A 1 121 ? 9.297 -0.662 -9.667 1.00 97.62 121 TRP A N 1
ATOM 975 C CA . TRP A 1 121 ? 10.070 0.581 -9.815 1.00 97.62 121 TRP A CA 1
ATOM 976 C C . TRP A 1 121 ? 11.397 0.559 -9.047 1.00 97.62 121 TRP A C 1
ATOM 978 O O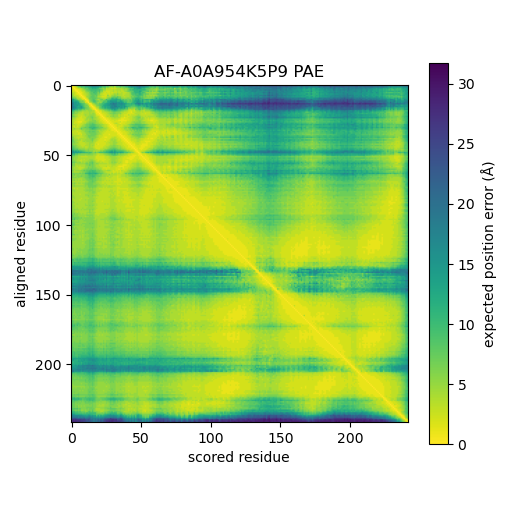 . TRP A 1 121 ? 12.432 0.951 -9.581 1.00 97.62 121 TRP A O 1
ATOM 988 N N . LEU A 1 122 ? 11.388 0.066 -7.806 1.00 97.12 122 LEU A N 1
ATOM 989 C CA . LEU A 1 122 ? 12.595 -0.054 -6.98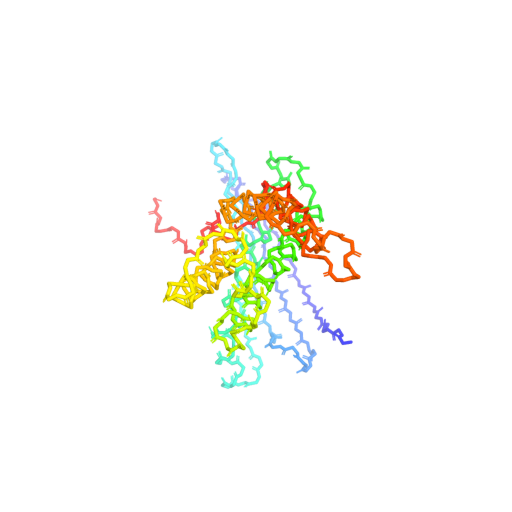9 1.00 97.12 122 LEU A CA 1
ATOM 990 C C . LEU A 1 122 ? 13.577 -1.055 -7.598 1.00 97.12 122 LEU A C 1
ATOM 992 O O . LEU A 1 122 ? 14.770 -0.773 -7.669 1.00 97.12 122 LEU A O 1
ATOM 996 N N . TYR A 1 123 ? 13.086 -2.206 -8.056 1.00 95.38 123 TYR A N 1
ATOM 997 C CA . TYR A 1 123 ? 13.921 -3.240 -8.653 1.00 95.38 123 TYR A CA 1
ATOM 998 C C . TYR A 1 123 ? 14.514 -2.782 -9.989 1.00 95.38 123 TYR A C 1
ATOM 1000 O O . TYR A 1 123 ? 15.726 -2.871 -10.167 1.00 95.38 123 TYR A O 1
ATOM 1008 N N . GLN A 1 124 ? 13.688 -2.255 -10.900 1.00 93.38 124 GLN A N 1
ATOM 1009 C CA . GLN A 1 124 ? 14.112 -1.805 -12.233 1.00 93.38 124 GLN A CA 1
ATOM 1010 C C . GLN A 1 124 ? 15.023 -0.572 -12.181 1.00 93.38 124 GLN A C 1
ATOM 1012 O O . GLN A 1 124 ? 15.948 -0.457 -12.988 1.00 93.38 124 GLN A O 1
ATOM 1017 N N . GLY A 1 125 ? 14.827 0.304 -11.192 1.00 92.00 125 GLY A N 1
ATOM 1018 C CA . GLY A 1 125 ? 15.707 1.446 -10.979 1.00 92.00 125 GLY A CA 1
ATOM 1019 C C . GLY A 1 125 ? 17.036 1.036 -10.358 1.00 92.00 125 GLY A C 1
ATOM 1020 O O . GLY A 1 125 ? 18.099 1.453 -10.810 1.00 92.00 125 GLY A O 1
ATOM 1021 N N . LEU A 1 126 ? 17.007 0.183 -9.333 1.00 91.56 126 LEU A N 1
ATOM 1022 C CA . LEU A 1 126 ? 18.210 -0.163 -8.583 1.00 91.56 126 LEU A CA 1
ATOM 1023 C C . LEU A 1 126 ? 19.076 -1.197 -9.310 1.00 91.56 126 LEU A C 1
ATOM 1025 O O . LEU A 1 126 ? 20.270 -0.972 -9.498 1.00 91.56 126 LEU A O 1
ATOM 1029 N N . VAL A 1 127 ? 18.498 -2.330 -9.714 1.00 90.75 127 VAL A N 1
ATOM 1030 C CA . VAL A 1 127 ? 19.274 -3.491 -10.165 1.00 90.75 127 VAL A CA 1
ATOM 1031 C C . VAL A 1 127 ? 19.797 -3.291 -11.594 1.00 90.75 127 VAL A C 1
ATOM 1033 O O . VAL A 1 127 ? 21.017 -3.215 -11.743 1.00 90.75 127 VAL A O 1
ATOM 1036 N N . PRO A 1 128 ? 18.963 -3.124 -12.640 1.00 84.69 128 PRO A N 1
ATOM 1037 C CA . PRO A 1 128 ? 19.461 -2.929 -14.002 1.00 84.69 128 PRO A CA 1
ATOM 1038 C C . PRO A 1 128 ? 20.211 -1.620 -14.235 1.00 84.69 128 PRO A C 1
ATOM 1040 O O . PRO A 1 128 ? 21.211 -1.625 -14.954 1.00 84.69 128 PRO A O 1
ATOM 1043 N N . LYS A 1 129 ? 19.738 -0.505 -13.658 1.00 86.12 129 LYS A N 1
ATOM 1044 C CA . LYS A 1 129 ? 20.224 0.837 -14.020 1.00 86.12 129 LYS A CA 1
ATOM 1045 C C . LYS A 1 129 ? 21.353 1.334 -13.122 1.00 86.12 129 LYS A C 1
ATOM 1047 O O . LYS A 1 129 ? 22.346 1.845 -13.635 1.00 86.12 129 LYS A O 1
ATOM 1052 N N . LEU A 1 130 ? 21.242 1.172 -11.801 1.00 84.19 130 LEU A N 1
ATOM 1053 C CA . LEU A 1 130 ? 22.252 1.690 -10.868 1.00 84.19 130 LEU A CA 1
ATOM 1054 C C . LEU A 1 130 ? 23.371 0.688 -10.565 1.00 84.19 130 LEU A C 1
ATOM 1056 O O . LEU A 1 130 ? 24.537 1.085 -10.565 1.00 84.19 130 LEU A O 1
ATOM 1060 N N . ILE A 1 131 ? 23.034 -0.586 -10.331 1.00 82.06 131 ILE A N 1
ATOM 1061 C CA . ILE A 1 131 ? 24.005 -1.627 -9.958 1.00 82.06 131 ILE A CA 1
ATOM 1062 C C . ILE A 1 131 ? 24.630 -2.270 -11.199 1.00 82.06 131 ILE A C 1
ATOM 1064 O O . ILE A 1 131 ? 25.839 -2.183 -11.395 1.00 82.06 131 ILE A O 1
ATOM 1068 N N . ALA A 1 132 ? 23.819 -2.925 -12.033 1.00 78.88 132 ALA A N 1
ATOM 1069 C CA . ALA A 1 132 ? 24.312 -3.772 -13.117 1.00 78.88 132 ALA A CA 1
ATOM 1070 C C . ALA A 1 132 ? 24.676 -2.995 -14.391 1.00 78.88 132 ALA A C 1
ATOM 1072 O O . ALA A 1 132 ? 25.470 -3.493 -15.186 1.00 78.88 132 ALA A O 1
ATOM 1073 N N . ARG A 1 133 ? 24.103 -1.795 -14.591 1.00 76.06 133 ARG A N 1
ATOM 1074 C CA . ARG A 1 133 ? 24.268 -0.951 -15.794 1.00 76.06 133 ARG A CA 1
ATOM 1075 C C . ARG A 1 133 ? 24.191 -1.782 -17.080 1.00 76.06 133 ARG A C 1
ATOM 1077 O O . ARG A 1 133 ? 25.111 -1.776 -17.896 1.00 76.06 133 ARG A O 1
ATOM 1084 N N . HIS A 1 134 ? 23.121 -2.567 -17.206 1.00 72.88 134 HIS A N 1
ATOM 1085 C CA . HIS A 1 134 ? 23.028 -3.604 -18.232 1.00 72.88 134 HIS A CA 1
ATOM 1086 C C . HIS A 1 134 ? 23.187 -3.046 -19.653 1.00 72.88 134 HIS A C 1
ATOM 1088 O O . HIS A 1 134 ? 22.573 -2.045 -20.021 1.00 72.88 134 HIS A O 1
ATOM 1094 N N . ALA A 1 135 ? 23.955 -3.764 -20.479 1.00 70.25 135 ALA A N 1
ATOM 1095 C CA . ALA A 1 135 ? 24.244 -3.388 -21.863 1.00 70.25 135 ALA A CA 1
ATOM 1096 C C . ALA A 1 135 ? 22.981 -3.188 -22.721 1.00 70.25 135 ALA A C 1
ATOM 1098 O O . ALA A 1 135 ? 22.981 -2.334 -23.599 1.00 70.25 135 ALA A O 1
ATOM 1099 N N . ASN A 1 136 ? 21.894 -3.916 -22.436 1.00 69.88 136 ASN A N 1
ATOM 1100 C CA . ASN A 1 136 ? 20.630 -3.787 -23.167 1.00 69.88 136 ASN A CA 1
ATOM 1101 C C . ASN A 1 136 ? 19.960 -2.421 -22.955 1.00 69.88 136 ASN A C 1
ATOM 1103 O O . ASN A 1 136 ? 19.423 -1.861 -23.899 1.00 69.88 136 ASN A O 1
ATOM 1107 N N . GLU A 1 137 ? 20.024 -1.856 -21.748 1.00 75.94 137 GLU A N 1
ATOM 1108 C CA . GLU A 1 137 ? 19.453 -0.529 -21.468 1.00 75.94 137 GLU A CA 1
ATOM 1109 C C . GLU A 1 137 ? 20.244 0.569 -22.191 1.00 75.94 137 GLU A C 1
ATOM 1111 O O . GLU A 1 137 ? 19.672 1.491 -22.768 1.00 75.94 137 GLU A O 1
ATOM 1116 N N . LEU A 1 138 ? 21.575 0.439 -22.226 1.00 76.50 138 LEU A N 1
ATOM 1117 C CA . LEU A 1 138 ? 22.431 1.335 -23.005 1.00 76.50 138 LEU A CA 1
ATOM 1118 C C . LEU A 1 138 ? 22.159 1.204 -24.508 1.00 76.50 138 LEU A C 1
ATOM 1120 O O . LEU A 1 138 ? 22.070 2.226 -25.183 1.00 76.50 138 LEU A O 1
ATOM 1124 N N . ALA A 1 139 ? 21.976 -0.024 -25.006 1.00 75.56 139 ALA A N 1
ATOM 1125 C CA . ALA A 1 139 ? 21.640 -0.291 -26.401 1.00 75.56 139 ALA A CA 1
ATOM 1126 C C . ALA A 1 139 ? 20.295 0.339 -26.798 1.00 75.56 139 ALA A C 1
ATOM 1128 O O . ALA A 1 139 ? 20.205 0.995 -27.828 1.00 75.56 139 ALA A O 1
ATOM 1129 N N . MET A 1 140 ? 19.270 0.237 -25.946 1.00 77.44 140 MET A N 1
ATOM 1130 C CA . MET A 1 140 ? 17.968 0.869 -26.196 1.00 77.44 140 MET A CA 1
ATOM 1131 C C . MET A 1 140 ? 18.055 2.402 -26.225 1.00 77.44 140 MET A C 1
ATOM 1133 O O . MET A 1 140 ? 17.381 3.041 -27.030 1.00 77.44 140 MET A O 1
ATOM 1137 N N . LEU A 1 141 ? 18.902 3.011 -25.386 1.00 78.38 141 LEU A N 1
ATOM 1138 C CA . LEU A 1 141 ? 19.144 4.457 -25.435 1.00 78.38 141 LEU A CA 1
ATOM 1139 C C . LEU A 1 141 ? 19.866 4.861 -26.729 1.00 78.38 141 LEU A C 1
ATOM 1141 O O . LEU A 1 141 ? 19.497 5.863 -27.342 1.00 78.38 141 LEU A O 1
ATOM 1145 N N . THR A 1 142 ? 20.858 4.085 -27.174 1.00 80.00 142 THR A N 1
ATOM 1146 C CA . THR A 1 142 ? 21.546 4.351 -28.446 1.00 80.00 142 THR A CA 1
ATOM 1147 C C . THR A 1 142 ? 20.640 4.137 -29.657 1.00 80.00 142 THR A C 1
ATOM 1149 O O . THR A 1 142 ? 20.688 4.947 -30.580 1.00 80.00 142 THR A O 1
ATOM 1152 N N . ASP A 1 143 ? 19.766 3.126 -29.628 1.00 78.69 143 ASP A N 1
ATOM 1153 C CA . ASP A 1 143 ? 18.753 2.868 -30.663 1.00 78.69 143 ASP A CA 1
ATOM 1154 C C . ASP A 1 143 ? 17.751 4.032 -30.762 1.00 78.69 143 ASP A C 1
ATOM 1156 O O . ASP A 1 143 ? 17.320 4.399 -31.852 1.00 78.69 143 ASP A O 1
ATOM 1160 N N . ALA A 1 144 ? 17.440 4.680 -29.635 1.00 76.50 144 ALA A N 1
ATOM 1161 C CA . ALA A 1 144 ? 16.623 5.894 -29.579 1.00 76.50 144 ALA A CA 1
ATOM 1162 C C . ALA A 1 144 ? 17.368 7.175 -30.026 1.00 76.50 144 ALA A C 1
ATOM 1164 O O . ALA A 1 144 ? 16.832 8.278 -29.903 1.00 76.50 144 ALA A O 1
ATOM 1165 N N . GLY A 1 145 ? 18.604 7.057 -30.524 1.00 78.12 145 GLY A N 1
ATOM 1166 C CA . GLY A 1 145 ? 19.403 8.170 -31.041 1.00 78.12 145 GLY A CA 1
ATOM 1167 C C . GLY A 1 145 ? 20.210 8.939 -29.989 1.00 78.12 145 GLY A C 1
ATOM 1168 O O . GLY A 1 145 ? 20.727 10.016 -30.290 1.00 78.12 145 GLY A O 1
ATOM 1169 N N . ILE A 1 146 ? 20.345 8.423 -28.759 1.00 82.50 146 ILE A N 1
ATOM 1170 C CA . ILE A 1 146 ? 21.157 9.057 -27.709 1.00 82.50 146 ILE A CA 1
ATOM 1171 C C . ILE A 1 146 ? 22.631 8.693 -27.899 1.00 82.50 146 ILE A C 1
ATOM 1173 O O . ILE A 1 146 ? 23.007 7.523 -27.958 1.00 82.50 146 ILE A O 1
ATOM 1177 N N . THR A 1 147 ? 23.498 9.706 -27.926 1.00 83.19 147 THR A N 1
ATOM 1178 C CA . THR A 1 147 ? 24.946 9.517 -28.059 1.00 83.19 147 THR A CA 1
ATOM 1179 C C . THR A 1 147 ? 25.514 8.680 -26.909 1.00 83.19 147 THR A C 1
ATOM 1181 O O . THR A 1 147 ? 25.231 8.932 -25.735 1.00 83.19 147 THR A O 1
ATOM 1184 N N . ALA A 1 148 ? 26.404 7.738 -27.234 1.00 78.69 148 ALA A N 1
ATOM 1185 C CA . ALA A 1 148 ? 27.018 6.814 -26.275 1.00 78.69 148 ALA A CA 1
ATOM 1186 C C . ALA A 1 148 ? 27.762 7.498 -25.107 1.00 78.69 148 ALA A C 1
ATOM 1188 O O . ALA A 1 148 ? 27.918 6.902 -24.045 1.00 78.69 148 ALA A O 1
ATOM 1189 N N . SER A 1 149 ? 28.194 8.754 -25.267 1.00 81.69 149 SER A N 1
ATOM 1190 C CA . SER A 1 149 ? 28.832 9.544 -24.204 1.00 81.69 149 SER A CA 1
ATOM 1191 C C . SER A 1 149 ? 27.857 10.024 -23.123 1.00 81.69 149 SER A C 1
ATOM 1193 O O . SER A 1 149 ? 28.258 10.205 -21.976 1.00 81.69 149 SER A O 1
ATOM 1195 N N . VAL A 1 150 ? 26.582 10.224 -23.469 1.00 86.00 150 VAL A N 1
ATOM 1196 C CA . VAL A 1 150 ? 25.546 10.749 -22.564 1.00 86.00 150 VAL A CA 1
ATOM 1197 C C . VAL A 1 150 ? 24.660 9.625 -22.014 1.00 86.00 150 VAL A C 1
ATOM 1199 O O . VAL A 1 150 ? 24.105 9.755 -20.920 1.00 86.00 150 VAL A O 1
ATOM 1202 N N . ALA A 1 151 ? 24.571 8.496 -22.727 1.00 82.12 151 ALA A N 1
ATOM 1203 C CA . ALA A 1 151 ? 23.737 7.352 -22.360 1.00 82.12 151 ALA A CA 1
ATOM 1204 C C . ALA A 1 151 ? 23.957 6.835 -20.917 1.00 82.12 151 ALA A C 1
ATOM 1206 O O . ALA A 1 151 ? 22.960 6.646 -20.219 1.00 82.12 151 ALA A O 1
ATOM 1207 N N . PRO A 1 152 ? 25.194 6.686 -20.387 1.00 84.62 152 PRO A N 1
ATOM 1208 C CA . PRO A 1 152 ? 25.396 6.227 -19.008 1.00 84.62 152 PRO A CA 1
ATOM 1209 C C . PRO A 1 152 ? 24.858 7.201 -17.951 1.00 84.62 152 PRO A C 1
ATOM 1211 O O . PRO A 1 152 ? 24.299 6.779 -16.939 1.00 84.62 152 PRO A O 1
ATOM 1214 N N . THR A 1 153 ? 24.998 8.508 -18.187 1.00 86.94 153 THR A N 1
ATOM 1215 C CA . THR A 1 153 ? 24.509 9.547 -17.270 1.00 86.94 153 THR A CA 1
ATOM 1216 C C . THR A 1 153 ? 22.985 9.586 -17.260 1.00 86.94 153 THR A C 1
ATOM 1218 O O . THR A 1 153 ? 22.378 9.621 -16.191 1.00 86.94 153 THR A O 1
ATOM 1221 N N . LEU A 1 154 ? 22.352 9.521 -18.436 1.00 86.19 154 LEU A N 1
ATOM 1222 C CA . LEU A 1 154 ? 20.893 9.456 -18.539 1.00 86.19 154 LEU A CA 1
ATOM 1223 C C . LEU A 1 154 ? 20.334 8.173 -17.919 1.00 86.19 154 LEU A C 1
ATOM 1225 O O . LEU A 1 154 ? 19.318 8.236 -17.230 1.00 86.19 154 LEU A O 1
ATOM 1229 N N . LEU A 1 155 ? 21.025 7.042 -18.080 1.00 87.50 155 LEU A N 1
ATOM 1230 C CA . LEU A 1 155 ? 20.643 5.781 -17.447 1.00 87.50 155 LEU A CA 1
ATOM 1231 C C . LEU A 1 155 ? 20.676 5.877 -15.915 1.00 87.50 155 LEU A C 1
ATOM 1233 O O . LEU A 1 155 ? 19.755 5.413 -15.243 1.00 87.50 155 LEU A O 1
ATOM 1237 N N . MET A 1 156 ? 21.703 6.522 -15.354 1.00 89.38 156 MET A N 1
ATOM 1238 C CA . MET A 1 156 ? 21.795 6.765 -13.913 1.00 89.38 156 MET A CA 1
ATOM 1239 C C . MET A 1 156 ? 20.668 7.680 -13.414 1.00 89.38 156 MET A C 1
ATOM 1241 O O . MET A 1 156 ? 20.041 7.376 -12.399 1.00 89.38 156 MET A O 1
ATOM 1245 N N . ILE A 1 157 ? 20.384 8.778 -14.125 1.00 92.38 157 ILE A N 1
ATOM 1246 C CA . ILE A 1 157 ? 19.287 9.697 -13.782 1.00 92.38 157 ILE A CA 1
ATOM 1247 C C . ILE A 1 157 ? 17.945 8.959 -13.817 1.00 92.38 157 ILE A C 1
ATOM 1249 O O . ILE A 1 157 ? 17.156 9.091 -12.880 1.00 92.38 157 ILE A O 1
ATOM 1253 N N . ALA A 1 158 ? 17.712 8.146 -14.851 1.00 90.94 158 ALA A N 1
ATOM 1254 C CA . ALA A 1 158 ? 16.526 7.306 -14.951 1.00 90.94 158 ALA A CA 1
ATOM 1255 C C . ALA A 1 158 ? 16.429 6.352 -13.751 1.00 90.94 158 ALA A C 1
ATOM 1257 O O . ALA A 1 158 ? 15.414 6.356 -13.065 1.00 90.94 158 ALA A O 1
ATOM 1258 N N . GLY A 1 159 ? 17.498 5.625 -13.410 1.00 92.31 159 GLY A N 1
ATOM 1259 C CA . GLY A 1 159 ? 17.509 4.718 -12.255 1.00 92.31 159 GLY A CA 1
ATOM 1260 C C . GLY A 1 159 ? 17.166 5.401 -10.925 1.00 92.31 159 GLY A C 1
ATOM 1261 O O . GLY A 1 159 ? 16.369 4.876 -10.147 1.00 92.31 159 GLY A O 1
ATOM 1262 N N . ILE A 1 160 ? 17.699 6.603 -10.675 1.00 95.25 160 ILE A N 1
ATOM 1263 C CA . ILE A 1 160 ? 17.362 7.392 -9.476 1.00 95.25 160 ILE A CA 1
ATOM 1264 C C . ILE A 1 160 ? 15.887 7.814 -9.495 1.00 95.25 160 ILE A C 1
ATOM 1266 O O . ILE A 1 160 ? 15.205 7.700 -8.475 1.00 95.25 160 ILE A O 1
ATOM 1270 N N . ALA A 1 161 ? 15.386 8.287 -10.639 1.00 96.00 161 ALA A N 1
ATOM 1271 C CA . ALA A 1 161 ? 13.994 8.701 -10.787 1.00 96.00 161 ALA A CA 1
ATOM 1272 C C . ALA A 1 161 ? 13.019 7.532 -10.559 1.00 96.00 161 ALA A C 1
ATOM 1274 O O . ALA A 1 161 ? 12.005 7.703 -9.882 1.00 96.00 161 ALA A O 1
ATOM 1275 N N . GLU A 1 162 ? 13.350 6.339 -11.054 1.00 96.62 162 GLU A N 1
ATOM 1276 C CA . GLU A 1 162 ? 12.572 5.115 -10.842 1.00 96.62 162 GLU A CA 1
ATOM 1277 C C . GLU A 1 162 ? 12.519 4.718 -9.367 1.00 96.62 162 GLU A C 1
ATOM 1279 O O . GLU A 1 162 ? 11.436 4.487 -8.827 1.00 96.62 162 GLU A O 1
ATOM 1284 N N . VAL A 1 163 ? 13.661 4.725 -8.674 1.00 96.81 163 VAL A N 1
ATOM 1285 C CA . VAL A 1 163 ? 13.706 4.452 -7.230 1.00 96.81 163 VAL A CA 1
ATOM 1286 C C . VAL A 1 163 ? 12.883 5.485 -6.456 1.00 96.81 163 VAL A C 1
ATOM 1288 O O . VAL A 1 163 ? 12.082 5.117 -5.593 1.00 96.81 163 VAL A O 1
ATOM 1291 N N . ALA A 1 164 ? 13.024 6.772 -6.782 1.00 97.56 164 ALA A N 1
ATOM 1292 C CA . ALA A 1 164 ? 12.258 7.840 -6.146 1.00 97.56 164 ALA A CA 1
ATOM 1293 C C . ALA A 1 164 ? 10.747 7.669 -6.364 1.00 97.56 164 ALA A C 1
ATOM 1295 O O . ALA A 1 164 ? 9.965 7.834 -5.424 1.00 97.56 164 ALA A O 1
ATOM 1296 N N . LEU A 1 165 ? 10.328 7.280 -7.572 1.00 97.75 165 LEU A N 1
ATOM 1297 C CA . LEU A 1 165 ? 8.931 6.985 -7.878 1.00 97.75 165 LEU A CA 1
ATOM 1298 C C . LEU A 1 165 ? 8.432 5.759 -7.102 1.00 97.75 165 LEU A C 1
ATOM 1300 O O . LEU A 1 165 ? 7.348 5.816 -6.521 1.00 97.75 165 LEU A O 1
ATOM 1304 N N . GLY A 1 166 ? 9.231 4.694 -7.008 1.00 97.50 166 GLY A N 1
ATOM 1305 C CA . GLY A 1 166 ? 8.916 3.513 -6.203 1.00 97.50 166 GLY A CA 1
ATOM 1306 C C . GLY A 1 166 ? 8.683 3.852 -4.726 1.00 97.50 166 GLY A C 1
ATOM 1307 O O . GLY A 1 166 ? 7.684 3.432 -4.138 1.00 97.50 166 GLY A O 1
ATOM 1308 N N . VAL A 1 167 ? 9.533 4.700 -4.139 1.00 97.75 167 VAL A N 1
ATOM 1309 C CA . VAL A 1 167 ? 9.338 5.214 -2.772 1.00 97.75 167 VAL A CA 1
ATOM 1310 C C . VAL A 1 167 ? 8.086 6.093 -2.677 1.00 97.75 167 VAL A C 1
ATOM 1312 O O . VAL A 1 167 ? 7.289 5.938 -1.747 1.00 97.75 167 VAL A O 1
ATOM 1315 N N . ALA A 1 168 ? 7.863 6.990 -3.641 1.00 97.69 168 ALA A N 1
ATOM 1316 C CA . ALA A 1 168 ? 6.696 7.869 -3.657 1.00 97.69 168 ALA A CA 1
ATOM 1317 C C . ALA A 1 168 ? 5.373 7.088 -3.738 1.00 97.69 168 ALA A C 1
ATOM 1319 O O . ALA A 1 168 ? 4.398 7.463 -3.081 1.00 97.69 168 ALA A O 1
ATOM 1320 N N . VAL A 1 169 ? 5.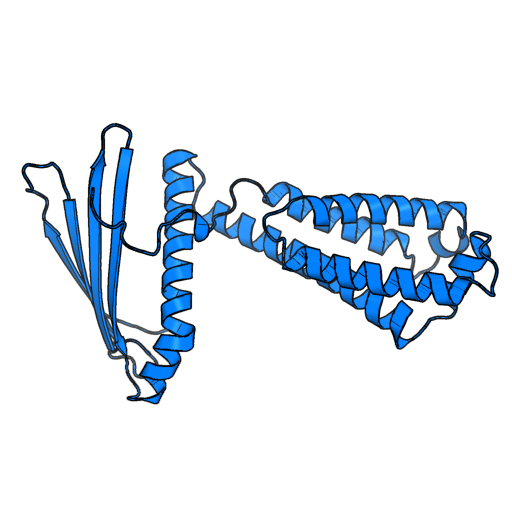336 5.972 -4.476 1.00 97.62 169 VAL A N 1
ATOM 1321 C CA . VAL A 1 169 ? 4.181 5.060 -4.531 1.00 97.62 169 VAL A CA 1
ATOM 1322 C C . VAL A 1 169 ? 3.832 4.528 -3.135 1.00 97.62 169 VAL A C 1
ATOM 1324 O O . VAL A 1 169 ? 2.645 4.481 -2.802 1.00 97.62 169 VAL A O 1
ATOM 1327 N N . LEU A 1 170 ? 4.820 4.206 -2.293 1.00 96.06 170 LEU A N 1
ATOM 1328 C CA . LEU A 1 170 ? 4.594 3.718 -0.925 1.00 96.06 170 LEU A CA 1
ATOM 1329 C C . LEU A 1 170 ? 4.210 4.840 0.047 1.00 96.06 170 LEU A C 1
ATOM 1331 O O . LEU A 1 170 ? 3.230 4.720 0.782 1.00 96.06 170 LEU A O 1
ATOM 1335 N N . VAL A 1 171 ? 4.955 5.948 0.043 1.00 95.50 171 VAL A N 1
ATOM 1336 C CA . VAL A 1 171 ? 4.773 7.043 1.012 1.00 95.50 171 VAL A CA 1
ATOM 1337 C C . VAL A 1 171 ? 3.483 7.819 0.745 1.00 95.50 171 VAL A C 1
ATOM 1339 O O . VAL A 1 171 ? 2.739 8.160 1.667 1.00 95.50 171 VAL A O 1
ATOM 1342 N N . CYS A 1 172 ? 3.162 8.083 -0.521 1.00 94.75 172 CYS A N 1
ATOM 1343 C CA . CYS A 1 172 ? 1.966 8.823 -0.909 1.00 94.75 172 CYS A CA 1
ATOM 1344 C C . CYS A 1 172 ? 0.741 7.905 -1.070 1.00 94.75 172 CYS A C 1
ATOM 1346 O O . CYS A 1 172 ? -0.001 8.045 -2.044 1.00 94.75 172 CYS A O 1
ATOM 1348 N N . PHE A 1 173 ? 0.510 6.987 -0.122 1.00 91.75 173 PHE A N 1
ATOM 1349 C CA . PHE A 1 173 ? -0.497 5.913 -0.194 1.00 91.75 173 PHE A CA 1
ATOM 1350 C C . PHE A 1 173 ? -1.919 6.390 -0.545 1.00 91.75 173 PHE A C 1
ATOM 1352 O O . PHE A 1 173 ? -2.621 5.745 -1.308 1.00 91.75 173 PHE A O 1
ATOM 1359 N N . GLN A 1 174 ? -2.334 7.562 -0.058 1.00 90.19 174 GLN A N 1
ATOM 1360 C CA . GLN A 1 174 ? -3.671 8.121 -0.325 1.00 90.19 174 GLN A CA 1
ATOM 1361 C C . GLN A 1 174 ? -3.725 9.041 -1.561 1.00 90.19 174 GLN A C 1
ATOM 1363 O O . GLN A 1 174 ? -4.778 9.571 -1.904 1.00 90.19 174 GLN A O 1
ATOM 1368 N N . ARG A 1 175 ? -2.597 9.293 -2.239 1.00 94.75 175 ARG A N 1
ATOM 1369 C CA . ARG A 1 175 ? -2.538 10.206 -3.393 1.00 94.75 175 ARG A CA 1
ATOM 1370 C C . ARG A 1 175 ? -2.579 9.428 -4.701 1.00 94.75 175 ARG A C 1
ATOM 1372 O O . ARG A 1 175 ? -1.798 8.504 -4.880 1.00 94.75 175 ARG A O 1
ATOM 1379 N N . ARG A 1 176 ? -3.411 9.856 -5.651 1.00 96.06 176 ARG A N 1
ATOM 1380 C CA . ARG A 1 176 ? -3.536 9.224 -6.980 1.00 96.06 176 ARG A CA 1
ATOM 1381 C C . ARG A 1 176 ? -2.315 9.389 -7.891 1.00 96.06 176 ARG A C 1
ATOM 1383 O O . ARG A 1 176 ? -2.064 8.530 -8.728 1.00 96.06 176 ARG A O 1
ATOM 1390 N N . TRP A 1 177 ? -1.565 10.483 -7.738 1.00 96.94 177 TRP A N 1
ATOM 1391 C CA . TRP A 1 177 ? -0.566 10.898 -8.728 1.00 96.94 177 TRP A CA 1
ATOM 1392 C C . TRP A 1 177 ? 0.534 9.857 -9.022 1.00 96.94 177 TRP A C 1
ATOM 1394 O O . TRP A 1 177 ? 0.829 9.706 -10.203 1.00 96.94 177 TRP A O 1
ATOM 1404 N N . PRO A 1 178 ? 1.096 9.088 -8.057 1.00 97.25 178 PRO A N 1
ATOM 1405 C CA . PRO A 1 178 ? 2.173 8.143 -8.373 1.00 97.25 178 PRO A CA 1
ATOM 1406 C C . PRO A 1 178 ? 1.692 6.994 -9.263 1.00 97.25 178 PRO A C 1
ATOM 1408 O O . PRO A 1 178 ? 2.409 6.541 -10.152 1.00 97.25 178 PRO A O 1
ATOM 1411 N N . LEU A 1 179 ? 0.452 6.539 -9.050 1.00 97.31 179 LEU A N 1
ATOM 1412 C CA . LEU A 1 179 ? -0.152 5.479 -9.854 1.00 97.31 179 LEU A CA 1
ATOM 1413 C C . LEU A 1 179 ? -0.558 5.998 -11.238 1.00 97.31 179 LEU A C 1
ATOM 1415 O O . LEU A 1 179 ? -0.300 5.321 -12.225 1.00 97.31 179 LEU A O 1
ATOM 1419 N N . VAL A 1 180 ? -1.115 7.213 -11.333 1.00 97.88 180 VAL A N 1
ATOM 1420 C CA . VAL A 1 180 ? -1.400 7.849 -12.636 1.00 97.88 180 VAL A CA 1
ATOM 1421 C C . VAL A 1 180 ? -0.113 8.020 -13.438 1.00 97.88 180 VAL A C 1
ATOM 1423 O O . VAL A 1 180 ? -0.064 7.645 -14.605 1.00 97.88 180 VAL A O 1
ATOM 1426 N N . LEU A 1 181 ? 0.944 8.532 -12.803 1.00 97.94 181 LEU A N 1
ATOM 1427 C CA . LEU A 1 181 ? 2.247 8.687 -13.438 1.00 97.94 181 LEU A CA 1
ATOM 1428 C C . LEU A 1 181 ? 2.808 7.333 -13.887 1.00 97.94 181 LEU A C 1
ATOM 1430 O O . LEU A 1 181 ? 3.307 7.238 -14.999 1.00 97.94 181 LEU A O 1
ATOM 1434 N N . THR A 1 182 ? 2.660 6.278 -13.077 1.00 97.81 182 THR A N 1
ATOM 1435 C CA . THR A 1 182 ? 3.050 4.915 -13.471 1.00 97.81 182 THR A CA 1
ATOM 1436 C C . THR A 1 182 ? 2.324 4.470 -14.738 1.00 97.81 182 THR A C 1
ATOM 1438 O O . THR A 1 182 ? 2.978 4.030 -15.675 1.00 97.81 182 THR A O 1
ATOM 1441 N N . VAL A 1 183 ? 0.997 4.624 -14.810 1.00 98.19 183 VAL A N 1
ATOM 1442 C CA . VAL A 1 183 ? 0.222 4.263 -16.011 1.00 98.19 183 VAL A CA 1
ATOM 1443 C C . VAL A 1 183 ? 0.741 5.016 -17.236 1.00 98.19 183 VAL A C 1
ATOM 1445 O O . VAL A 1 183 ? 1.035 4.396 -18.254 1.00 98.19 183 VAL A O 1
ATOM 1448 N N . LEU A 1 184 ? 0.906 6.338 -17.130 1.00 98.12 184 LEU A N 1
ATOM 1449 C CA . LEU A 1 184 ? 1.389 7.165 -18.237 1.00 98.12 184 LEU A CA 1
ATOM 1450 C C . LEU A 1 184 ? 2.794 6.751 -18.690 1.00 98.12 184 LEU A C 1
ATOM 1452 O O . LEU A 1 184 ? 3.014 6.554 -19.882 1.00 98.12 184 LEU A O 1
ATOM 1456 N N . LEU A 1 185 ? 3.728 6.570 -17.751 1.00 97.00 185 LEU A N 1
ATOM 1457 C CA . LEU A 1 185 ? 5.102 6.172 -18.058 1.00 97.00 185 LEU A CA 1
ATOM 1458 C C . LEU A 1 185 ? 5.170 4.781 -18.692 1.00 97.00 185 LEU A C 1
ATOM 1460 O O . LEU A 1 185 ? 5.917 4.598 -19.644 1.00 97.00 185 LEU A O 1
ATOM 1464 N N . MET A 1 186 ? 4.375 3.819 -18.222 1.00 97.06 186 MET A N 1
ATOM 1465 C CA . MET A 1 186 ? 4.345 2.469 -18.792 1.00 97.06 186 MET A CA 1
ATOM 1466 C C . MET A 1 186 ? 3.794 2.447 -20.221 1.00 97.06 186 MET A C 1
ATOM 1468 O O . MET A 1 186 ? 4.322 1.732 -21.077 1.00 97.06 186 MET A O 1
ATOM 1472 N N . LEU A 1 187 ? 2.765 3.249 -20.510 1.00 96.56 187 LEU A N 1
ATOM 1473 C CA . LEU A 1 187 ? 2.229 3.387 -21.867 1.00 96.56 187 LEU A CA 1
ATOM 1474 C C . LEU A 1 187 ? 3.242 4.068 -22.796 1.00 96.56 187 LEU A C 1
ATOM 1476 O O . LEU A 1 187 ? 3.511 3.558 -23.882 1.00 96.56 187 LEU A O 1
ATOM 1480 N N . LEU A 1 188 ? 3.857 5.168 -22.348 1.00 95.38 188 LEU A N 1
ATOM 1481 C CA . LEU A 1 188 ? 4.891 5.874 -23.109 1.00 95.38 188 LEU A CA 1
ATOM 1482 C C . LEU A 1 188 ? 6.117 4.992 -23.362 1.00 95.38 188 LEU A C 1
ATOM 1484 O O . LEU A 1 188 ? 6.592 4.930 -24.492 1.00 95.38 188 LEU A O 1
ATOM 1488 N N . ALA A 1 189 ? 6.592 4.263 -22.350 1.00 91.31 189 ALA A N 1
ATOM 1489 C CA . ALA A 1 189 ? 7.706 3.331 -22.488 1.00 91.31 189 ALA A CA 1
ATOM 1490 C C . ALA A 1 189 ? 7.375 2.212 -23.484 1.00 91.31 189 ALA A C 1
ATOM 1492 O O . ALA A 1 189 ? 8.203 1.872 -24.322 1.00 91.31 189 ALA A O 1
ATOM 1493 N N . SER A 1 190 ? 6.150 1.679 -23.454 1.00 92.62 190 SER A N 1
ATOM 1494 C CA . SER A 1 190 ? 5.712 0.645 -24.402 1.00 92.62 190 SER A CA 1
ATOM 1495 C C . SER A 1 190 ? 5.709 1.141 -25.850 1.00 92.62 190 SER A C 1
ATOM 1497 O O . SER A 1 190 ? 6.200 0.442 -26.735 1.00 92.62 190 SER A O 1
ATOM 1499 N N . ILE A 1 19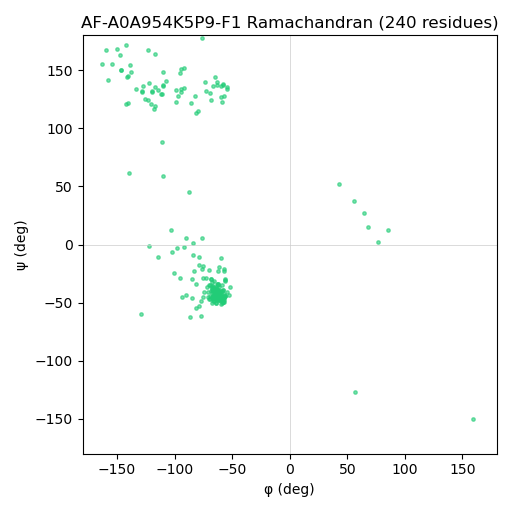1 ? 5.214 2.361 -26.088 1.00 93.44 191 ILE A N 1
ATOM 1500 C CA . ILE A 1 191 ? 5.273 3.011 -27.408 1.00 93.44 191 ILE A CA 1
ATOM 1501 C C . ILE A 1 191 ? 6.734 3.250 -27.812 1.00 93.44 191 ILE A C 1
ATOM 1503 O O . ILE A 1 191 ? 7.112 2.957 -28.943 1.00 93.44 191 ILE A O 1
ATOM 1507 N N . GLY A 1 192 ? 7.567 3.720 -26.880 1.00 88.75 192 GLY A N 1
ATOM 1508 C CA . GLY A 1 192 ? 8.992 3.953 -27.102 1.00 88.75 192 GLY A CA 1
ATOM 1509 C C . GLY A 1 192 ? 9.727 2.699 -27.574 1.00 88.75 192 GLY A C 1
ATOM 1510 O O . GLY A 1 192 ? 10.461 2.769 -28.558 1.00 88.75 192 GLY A O 1
ATOM 1511 N N . VAL A 1 193 ? 9.479 1.547 -26.942 1.00 88.06 193 VAL A N 1
ATOM 1512 C CA . VAL A 1 193 ? 10.048 0.260 -27.379 1.00 88.06 193 VAL A CA 1
ATOM 1513 C C . VAL A 1 193 ? 9.524 -0.139 -28.754 1.00 88.06 193 VAL A C 1
ATOM 1515 O O . VAL A 1 193 ? 10.311 -0.540 -29.606 1.00 88.06 193 VAL A O 1
ATOM 1518 N N . ALA A 1 194 ? 8.217 -0.014 -28.994 1.00 89.44 194 ALA A N 1
ATOM 1519 C CA . ALA A 1 194 ? 7.616 -0.419 -30.262 1.00 89.44 194 ALA A CA 1
ATOM 1520 C C . ALA A 1 194 ? 8.142 0.384 -31.465 1.00 89.44 194 ALA A C 1
ATOM 1522 O O . ALA A 1 194 ? 8.269 -0.173 -32.552 1.00 89.44 194 ALA A O 1
ATOM 1523 N N . VAL A 1 195 ? 8.453 1.670 -31.268 1.00 90.69 195 VAL A N 1
ATOM 1524 C CA . VAL A 1 195 ? 8.954 2.563 -32.323 1.00 90.69 195 VAL A CA 1
ATOM 1525 C C . VAL A 1 195 ? 10.467 2.444 -32.510 1.00 90.69 195 VAL A C 1
ATOM 1527 O O . VAL A 1 195 ? 10.922 2.359 -33.645 1.00 90.69 195 VAL A O 1
ATOM 1530 N N . ASN A 1 196 ? 11.244 2.444 -31.422 1.00 85.06 196 ASN A N 1
ATOM 1531 C CA . ASN A 1 196 ? 12.706 2.565 -31.507 1.00 85.06 196 ASN A CA 1
ATOM 1532 C C . ASN A 1 196 ? 13.434 1.216 -31.501 1.00 85.06 196 ASN A C 1
ATOM 1534 O O . ASN A 1 196 ? 14.505 1.104 -32.085 1.00 85.06 196 ASN A O 1
ATOM 1538 N N . SER A 1 197 ? 12.863 0.183 -30.875 1.00 84.75 197 SER A N 1
ATOM 1539 C CA . SER A 1 197 ? 13.515 -1.127 -30.746 1.00 84.75 197 SER A CA 1
ATOM 1540 C C . SER A 1 197 ? 12.514 -2.277 -30.949 1.00 84.75 197 SER A C 1
ATOM 1542 O O . SER A 1 197 ? 12.302 -3.099 -30.045 1.00 84.75 197 SER A O 1
ATOM 1544 N N . PRO A 1 198 ? 11.881 -2.374 -32.137 1.00 86.12 198 PRO A N 1
ATOM 1545 C CA . PRO A 1 198 ? 10.821 -3.344 -32.412 1.00 86.12 198 PRO A CA 1
ATOM 1546 C C . PRO A 1 198 ? 11.281 -4.803 -32.287 1.00 86.12 198 PRO A C 1
ATOM 1548 O O . PRO A 1 198 ? 10.442 -5.681 -32.070 1.00 86.12 198 PRO A O 1
ATOM 1551 N N . GLN A 1 199 ? 12.594 -5.084 -32.348 1.00 84.38 199 GLN A N 1
ATOM 1552 C CA . GLN A 1 199 ? 13.121 -6.435 -32.123 1.00 84.38 199 GLN A CA 1
ATOM 1553 C C . GLN A 1 199 ? 12.718 -7.020 -30.759 1.00 84.38 199 GLN A C 1
ATOM 1555 O O . GLN A 1 199 ? 12.543 -8.232 -30.637 1.00 84.38 199 GLN A O 1
ATOM 1560 N N . TYR A 1 200 ? 12.510 -6.177 -29.741 1.00 83.88 200 TYR A N 1
ATOM 1561 C CA . TYR A 1 200 ? 12.136 -6.640 -28.406 1.00 83.88 200 TYR A CA 1
ATOM 1562 C C . TYR A 1 200 ? 10.655 -7.004 -28.279 1.00 83.88 200 TYR A C 1
ATOM 1564 O O . TYR A 1 200 ? 10.292 -7.610 -27.279 1.00 83.88 200 TYR A O 1
ATOM 1572 N N . LEU A 1 201 ? 9.796 -6.692 -29.259 1.00 85.19 201 LEU A N 1
ATOM 1573 C CA . LEU A 1 201 ? 8.366 -7.040 -29.203 1.00 85.19 201 LEU A CA 1
ATOM 1574 C C . LEU A 1 201 ? 8.129 -8.552 -29.289 1.00 85.19 201 LEU A C 1
ATOM 1576 O O . LEU A 1 201 ? 7.252 -9.084 -28.607 1.00 85.19 201 LEU A O 1
ATOM 1580 N N . TRP A 1 202 ? 8.940 -9.229 -30.100 1.00 84.44 202 TRP A N 1
ATOM 1581 C CA . TRP A 1 202 ? 8.848 -10.666 -30.372 1.00 84.44 202 TRP A CA 1
ATOM 1582 C C . TRP A 1 202 ? 9.815 -11.500 -29.527 1.00 84.44 202 TRP A C 1
ATOM 1584 O O . TRP A 1 202 ? 9.814 -12.727 -29.611 1.00 84.44 202 TRP A O 1
ATOM 1594 N N . ALA A 1 203 ? 10.651 -10.849 -28.714 1.00 84.19 203 ALA A N 1
ATOM 1595 C CA . ALA A 1 203 ? 11.537 -11.536 -27.791 1.00 84.19 203 ALA A CA 1
ATOM 1596 C C . ALA A 1 203 ? 10.720 -12.280 -26.723 1.00 84.19 203 ALA A C 1
ATOM 1598 O O . ALA A 1 203 ? 9.709 -11.775 -26.236 1.00 84.19 203 ALA A O 1
ATOM 1599 N N . ALA A 1 204 ? 11.199 -13.457 -26.306 1.00 78.00 204 ALA A N 1
ATOM 1600 C CA . ALA A 1 204 ? 10.570 -14.238 -25.235 1.00 78.00 204 ALA A CA 1
ATOM 1601 C C . ALA A 1 204 ? 10.429 -13.433 -23.927 1.00 78.00 204 ALA A C 1
ATOM 1603 O O . ALA A 1 204 ? 9.476 -13.618 -23.175 1.00 78.00 204 ALA A O 1
ATOM 1604 N N . PHE A 1 205 ? 11.357 -12.501 -23.694 1.00 76.44 205 PHE A N 1
ATOM 1605 C CA . PHE A 1 205 ? 11.291 -11.504 -22.634 1.00 76.44 205 PHE A CA 1
ATOM 1606 C C . PHE A 1 205 ? 11.088 -10.123 -23.261 1.00 76.44 205 PHE A C 1
ATOM 1608 O O . PHE A 1 205 ? 12.061 -9.435 -23.573 1.00 76.44 205 PHE A O 1
ATOM 1615 N N . ASN A 1 206 ? 9.829 -9.730 -23.475 1.00 84.75 206 ASN A N 1
ATOM 1616 C CA . ASN A 1 206 ? 9.509 -8.398 -23.983 1.00 84.75 206 ASN A CA 1
ATOM 1617 C C . ASN A 1 206 ? 9.212 -7.415 -22.828 1.00 84.75 206 ASN A C 1
ATOM 1619 O O . ASN A 1 206 ? 8.455 -7.736 -21.910 1.00 84.75 206 ASN A O 1
ATOM 1623 N N . PRO A 1 207 ? 9.780 -6.197 -22.845 1.00 86.00 207 PRO A N 1
ATOM 1624 C CA . PRO A 1 207 ? 9.524 -5.196 -21.805 1.00 86.00 207 PRO A CA 1
ATOM 1625 C C . PRO A 1 207 ? 8.093 -4.636 -21.874 1.00 86.00 207 PRO A C 1
ATOM 1627 O O . PRO A 1 207 ? 7.559 -4.158 -20.876 1.00 86.00 207 PRO A O 1
ATOM 1630 N N . VAL A 1 208 ? 7.437 -4.737 -23.036 1.00 91.00 208 VAL A N 1
ATOM 1631 C CA . VAL A 1 208 ? 6.062 -4.261 -23.239 1.00 91.00 208 VAL A CA 1
ATOM 1632 C C . VAL A 1 208 ? 5.061 -5.032 -22.377 1.00 91.00 208 VAL A C 1
ATOM 1634 O O . VAL A 1 208 ? 4.197 -4.409 -21.766 1.00 91.00 208 VAL A O 1
ATOM 1637 N N . SER A 1 209 ? 5.181 -6.359 -22.257 1.00 92.12 209 SER A N 1
ATOM 1638 C CA . SER A 1 209 ? 4.290 -7.149 -21.391 1.00 92.12 209 SER A CA 1
ATOM 1639 C C . SER A 1 209 ? 4.372 -6.703 -19.933 1.00 92.12 209 SER A C 1
ATOM 1641 O O . SER A 1 209 ? 3.335 -6.484 -19.306 1.00 92.12 209 SER A O 1
ATOM 1643 N N . LEU A 1 210 ? 5.587 -6.502 -19.413 1.00 92.94 210 LEU A N 1
ATOM 1644 C CA . LEU A 1 210 ? 5.803 -6.019 -18.053 1.00 92.94 210 LEU A CA 1
ATOM 1645 C C . LEU A 1 210 ? 5.202 -4.624 -17.862 1.00 92.94 210 LEU A C 1
ATOM 1647 O O . LEU A 1 210 ? 4.498 -4.399 -16.879 1.00 92.94 210 LEU A O 1
ATOM 1651 N N . ASN A 1 211 ? 5.429 -3.714 -18.811 1.00 95.25 211 ASN A N 1
ATOM 1652 C CA . ASN A 1 211 ? 4.898 -2.357 -18.744 1.00 95.25 211 ASN A CA 1
ATOM 1653 C C . ASN A 1 211 ? 3.364 -2.346 -18.716 1.00 95.25 211 ASN A C 1
ATOM 1655 O O . ASN A 1 211 ? 2.757 -1.699 -17.861 1.00 95.25 211 ASN A O 1
ATOM 1659 N N . LEU A 1 212 ? 2.721 -3.093 -19.617 1.00 95.56 212 LEU A N 1
ATOM 1660 C CA . LEU A 1 212 ? 1.261 -3.182 -19.678 1.00 95.56 212 LEU A CA 1
ATOM 1661 C C . LEU A 1 212 ? 0.680 -3.834 -18.419 1.00 95.56 212 LEU A C 1
ATOM 1663 O O . LEU A 1 212 ? -0.301 -3.330 -17.871 1.00 95.56 212 LEU A O 1
ATOM 1667 N N . LEU A 1 213 ? 1.304 -4.901 -17.912 1.00 96.56 213 LEU A N 1
ATOM 1668 C CA . LEU A 1 213 ? 0.897 -5.526 -16.654 1.00 96.56 213 LEU A CA 1
ATOM 1669 C C . LEU A 1 213 ? 1.004 -4.535 -15.489 1.00 96.56 213 LEU A C 1
ATOM 1671 O O . LEU A 1 213 ? 0.068 -4.408 -14.699 1.00 96.56 213 LEU A O 1
ATOM 1675 N N . LEU A 1 214 ? 2.107 -3.788 -15.402 1.00 97.56 214 LEU A N 1
ATOM 1676 C CA . LEU A 1 214 ? 2.309 -2.793 -14.352 1.00 97.56 214 LEU A CA 1
ATOM 1677 C C . LEU A 1 214 ? 1.293 -1.647 -14.446 1.00 97.56 214 LEU A C 1
ATOM 1679 O O . LEU A 1 214 ? 0.783 -1.196 -13.419 1.00 97.56 214 LEU A O 1
ATOM 1683 N N . ALA A 1 215 ? 0.947 -1.214 -15.662 1.00 97.94 215 ALA A N 1
ATOM 1684 C CA . ALA A 1 215 ? -0.106 -0.232 -15.896 1.00 97.94 215 ALA A CA 1
ATOM 1685 C C . ALA A 1 215 ? -1.469 -0.743 -15.401 1.00 97.94 215 ALA A C 1
ATOM 1687 O O . ALA A 1 215 ? -2.174 -0.019 -14.699 1.00 97.94 215 ALA A O 1
ATOM 1688 N N . VAL A 1 216 ? -1.821 -2.001 -15.690 1.00 98.19 216 VAL A N 1
ATOM 1689 C CA . VAL A 1 216 ? -3.059 -2.626 -15.193 1.00 98.19 216 VAL A CA 1
ATOM 1690 C C . VAL A 1 216 ? -3.070 -2.693 -13.667 1.00 98.19 216 VAL A C 1
ATOM 1692 O O . VAL A 1 216 ? -4.059 -2.306 -13.048 1.00 98.19 216 VAL A O 1
ATOM 1695 N N . VAL A 1 217 ? -1.973 -3.111 -13.032 1.00 98.19 217 VAL A N 1
ATOM 1696 C CA . VAL A 1 217 ? -1.879 -3.144 -11.562 1.00 98.19 217 VAL A CA 1
ATOM 1697 C C . VAL A 1 217 ? -2.028 -1.736 -10.971 1.00 98.19 217 VAL A C 1
ATOM 1699 O O . VAL A 1 217 ? -2.761 -1.549 -9.997 1.00 98.19 217 VAL A O 1
ATOM 1702 N N . ALA A 1 218 ? -1.412 -0.720 -11.580 1.00 97.94 218 ALA A N 1
ATOM 1703 C CA . ALA A 1 218 ? -1.576 0.668 -11.157 1.00 97.94 218 ALA A CA 1
ATOM 1704 C C . ALA A 1 218 ? -3.029 1.162 -11.314 1.00 97.94 218 ALA A C 1
ATOM 1706 O O . ALA A 1 218 ? -3.539 1.841 -10.418 1.00 97.94 218 ALA A O 1
ATOM 1707 N N . LEU A 1 219 ? -3.725 0.776 -12.391 1.00 97.94 219 LEU A N 1
ATOM 1708 C CA . LEU A 1 219 ? -5.152 1.056 -12.592 1.00 97.94 219 LEU A CA 1
ATOM 1709 C C . LEU A 1 219 ? -6.028 0.374 -11.534 1.00 97.94 219 LEU A C 1
ATOM 1711 O O . LEU A 1 219 ? -6.908 1.027 -10.974 1.00 97.94 219 LEU A O 1
ATOM 1715 N N . LEU A 1 220 ? -5.763 -0.891 -11.192 1.00 97.19 220 LEU A N 1
ATOM 1716 C CA . LEU A 1 220 ? -6.463 -1.587 -10.102 1.00 97.19 220 LEU A CA 1
ATOM 1717 C C . LEU A 1 220 ? -6.281 -0.855 -8.767 1.00 97.19 220 LEU A C 1
ATOM 1719 O O . LEU A 1 220 ? -7.240 -0.699 -8.007 1.00 97.19 220 LEU A O 1
ATOM 1723 N N . GLY A 1 221 ? -5.075 -0.346 -8.506 1.00 96.94 221 GLY A N 1
ATOM 1724 C CA . GLY A 1 221 ? -4.818 0.533 -7.371 1.00 96.94 221 GLY A CA 1
ATOM 1725 C C . GLY A 1 221 ? -5.670 1.806 -7.420 1.00 96.94 221 GLY A C 1
ATOM 1726 O O . GLY A 1 221 ? -6.295 2.161 -6.425 1.00 96.94 221 GLY A O 1
ATOM 1727 N N . LEU A 1 222 ? -5.750 2.479 -8.569 1.00 96.62 222 LEU A N 1
ATOM 1728 C CA . LEU A 1 222 ? -6.530 3.713 -8.728 1.00 96.62 222 LEU A CA 1
ATOM 1729 C C . LEU A 1 222 ? -8.036 3.509 -8.536 1.00 96.62 222 LEU A C 1
ATOM 1731 O O . LEU A 1 222 ? -8.664 4.306 -7.844 1.00 96.62 222 LEU A O 1
ATOM 1735 N N . VAL A 1 223 ? -8.604 2.439 -9.094 1.00 95.94 223 VAL A N 1
ATOM 1736 C CA . VAL A 1 223 ? -10.039 2.126 -8.968 1.00 95.94 223 VAL A CA 1
ATOM 1737 C C . VAL A 1 223 ? -10.432 1.882 -7.506 1.00 95.94 223 VAL A C 1
ATOM 1739 O O . VAL A 1 223 ? -11.517 2.270 -7.083 1.00 95.94 223 VAL A O 1
ATOM 1742 N N . ASN A 1 224 ? -9.529 1.305 -6.708 1.00 94.56 224 ASN A N 1
ATOM 1743 C CA . ASN A 1 224 ? -9.758 1.013 -5.289 1.00 94.56 224 ASN A CA 1
ATOM 1744 C C . ASN A 1 224 ? -9.338 2.148 -4.336 1.00 94.56 224 ASN A C 1
ATOM 1746 O O . ASN A 1 224 ? -9.376 1.960 -3.124 1.00 94.56 224 ASN A O 1
ATOM 1750 N N . LEU A 1 225 ? -8.917 3.311 -4.847 1.00 92.94 225 LEU A N 1
ATOM 1751 C CA . LEU A 1 225 ? -8.429 4.421 -4.016 1.00 92.94 225 LEU A CA 1
ATOM 1752 C C . LEU A 1 225 ? -9.557 5.185 -3.299 1.00 92.94 225 LEU A C 1
ATOM 1754 O O . LEU A 1 225 ? -9.327 5.781 -2.246 1.00 92.94 225 LEU A O 1
ATOM 1758 N N . ASN A 1 226 ? -10.754 5.213 -3.884 1.00 88.75 226 ASN A N 1
ATOM 1759 C CA . ASN A 1 226 ? -11.865 6.001 -3.357 1.00 88.75 226 ASN A CA 1
ATOM 1760 C C . ASN A 1 226 ? -12.446 5.361 -2.093 1.00 88.75 226 ASN A C 1
ATOM 1762 O O . ASN A 1 226 ? -12.624 4.144 -2.025 1.00 88.75 226 ASN A O 1
ATOM 1766 N N . ASP A 1 227 ? -12.776 6.209 -1.116 1.00 89.19 227 ASP A N 1
ATOM 1767 C CA . ASP A 1 227 ? -13.385 5.805 0.155 1.00 89.19 227 ASP A CA 1
ATOM 1768 C C . ASP A 1 227 ? -12.568 4.760 0.921 1.00 89.19 227 ASP A C 1
ATOM 1770 O O . ASP A 1 227 ? -13.107 3.852 1.553 1.00 89.19 227 ASP A O 1
ATOM 1774 N N . LEU A 1 228 ? -11.240 4.888 0.862 1.00 92.56 228 LEU A N 1
ATOM 1775 C CA . LEU A 1 228 ? -10.365 4.096 1.707 1.00 92.56 228 LEU A CA 1
ATOM 1776 C C . LEU A 1 228 ? -10.426 4.592 3.157 1.00 92.56 228 LEU A C 1
ATOM 1778 O O . LEU A 1 228 ? -10.258 5.792 3.403 1.00 92.56 228 LEU A O 1
ATOM 1782 N N . PRO A 1 229 ? -10.589 3.680 4.125 1.00 93.25 229 PRO A N 1
ATOM 1783 C CA . PRO A 1 229 ? -10.526 4.026 5.532 1.00 93.25 229 PRO A CA 1
ATOM 1784 C C . PRO A 1 229 ? -9.144 4.556 5.928 1.00 93.25 229 PRO A C 1
ATOM 1786 O O . PRO A 1 229 ? -8.096 4.050 5.515 1.00 93.25 229 PRO A O 1
ATOM 1789 N N . SER A 1 230 ? -9.143 5.579 6.773 1.00 92.94 230 SER A N 1
ATOM 1790 C CA . SER A 1 230 ? -7.970 6.310 7.224 1.00 92.94 230 SER A CA 1
ATOM 1791 C C . SER A 1 230 ? -8.100 6.655 8.704 1.00 92.94 230 SER A C 1
ATOM 1793 O O . SER A 1 230 ? -8.971 7.414 9.119 1.00 92.94 230 SER A O 1
ATOM 1795 N N . ALA A 1 231 ? -7.130 6.198 9.500 1.00 91.44 231 ALA A N 1
ATOM 1796 C CA . ALA A 1 231 ? -7.026 6.531 10.922 1.00 91.44 231 ALA A CA 1
ATOM 1797 C C . ALA A 1 231 ? -6.879 8.043 11.202 1.00 91.44 231 ALA A C 1
ATOM 1799 O O . ALA A 1 231 ? -6.953 8.461 12.353 1.00 91.44 231 ALA A O 1
ATOM 1800 N N . ARG A 1 232 ? -6.625 8.865 10.171 1.00 89.62 232 ARG A N 1
ATOM 1801 C CA . ARG A 1 232 ? -6.462 10.322 10.293 1.00 89.62 232 ARG A CA 1
ATOM 1802 C C . ARG A 1 232 ? -7.785 11.064 10.481 1.00 89.62 232 ARG A C 1
ATOM 1804 O O . ARG A 1 232 ? -7.752 12.192 10.952 1.00 89.62 232 ARG A O 1
ATOM 1811 N N . HIS A 1 233 ? -8.914 10.462 10.105 1.00 89.56 233 HIS A N 1
ATOM 1812 C CA 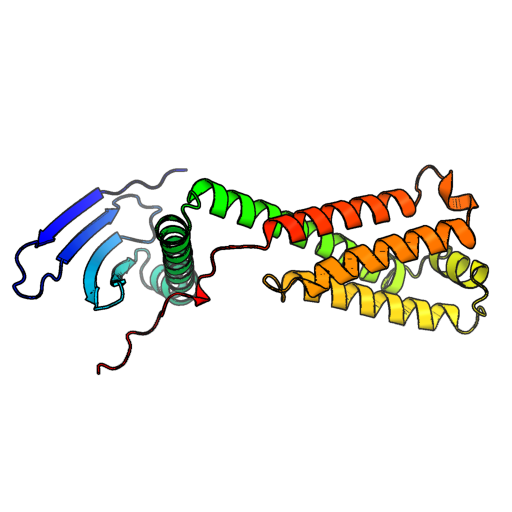. HIS A 1 233 ? -10.231 11.083 10.269 1.00 89.56 233 HIS A CA 1
ATOM 1813 C C . HIS A 1 233 ? -10.722 11.046 11.722 1.00 89.56 233 HIS A C 1
ATOM 1815 O O . HIS A 1 233 ? -11.592 11.824 12.096 1.00 89.56 233 HIS A O 1
ATOM 1821 N N . CYS A 1 234 ? -10.146 10.180 12.562 1.00 89.62 234 CYS A N 1
ATOM 1822 C CA . CYS A 1 234 ? -10.472 10.118 13.980 1.00 89.62 234 CYS A CA 1
ATOM 1823 C C . CYS A 1 234 ? -9.497 10.962 14.805 1.00 89.62 234 CYS A C 1
ATOM 1825 O O . CYS A 1 234 ? -8.274 10.820 14.706 1.00 89.62 234 CYS A O 1
ATOM 1827 N N . LEU A 1 235 ? -10.044 11.791 15.695 1.00 87.44 235 LEU A N 1
ATOM 1828 C CA . LEU A 1 235 ? -9.253 12.506 16.689 1.00 87.44 235 LEU A CA 1
ATOM 1829 C C . LEU A 1 235 ? -8.692 11.514 17.713 1.00 87.44 235 LEU A C 1
ATOM 1831 O O . LEU A 1 235 ? -9.430 10.759 18.340 1.00 87.44 235 LEU A O 1
ATOM 1835 N N . ARG A 1 236 ? -7.367 11.518 17.883 1.00 83.12 236 ARG A N 1
ATOM 1836 C CA . ARG A 1 236 ? -6.662 10.648 18.847 1.00 83.12 236 ARG A CA 1
ATOM 1837 C C . ARG A 1 236 ? -6.247 11.372 20.125 1.00 83.12 236 ARG A C 1
ATOM 1839 O O . ARG A 1 236 ? -5.760 10.741 21.056 1.00 83.12 236 ARG A O 1
ATOM 1846 N N . LYS A 1 237 ? -6.435 12.689 20.165 1.00 79.31 237 LYS A N 1
ATOM 1847 C CA . LYS A 1 237 ? -6.356 13.498 21.378 1.00 79.31 237 LYS A CA 1
ATOM 1848 C C . LYS A 1 237 ? -7.764 13.968 21.698 1.00 79.31 237 LYS A C 1
ATOM 1850 O O . LYS A 1 237 ? -8.491 14.367 20.789 1.00 79.31 237 LYS A O 1
ATOM 1855 N N . LYS A 1 238 ? -8.138 13.895 22.973 1.00 67.31 238 LYS A N 1
ATOM 1856 C CA . LYS A 1 238 ? -9.380 14.497 23.447 1.00 67.31 238 LYS A CA 1
ATOM 1857 C C . LYS A 1 238 ? -9.289 16.004 23.151 1.00 67.31 238 LYS A C 1
ATOM 1859 O O . LYS A 1 238 ? -8.267 16.584 23.519 1.00 67.31 238 LYS A O 1
ATOM 1864 N N . PRO A 1 239 ? -10.266 16.612 22.459 1.00 61.69 239 PRO A N 1
ATOM 1865 C CA . PRO A 1 239 ? -10.317 18.064 22.342 1.00 61.69 239 PRO A CA 1
ATOM 1866 C C . PRO A 1 239 ? -10.293 18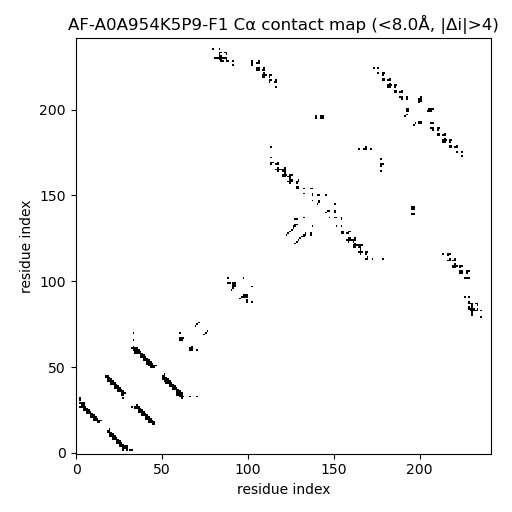.661 23.752 1.00 61.69 239 PRO A C 1
ATOM 1868 O O . PRO A 1 239 ? -10.984 18.144 24.637 1.00 61.69 239 PRO A O 1
ATOM 1871 N N . GLU A 1 240 ? -9.470 19.686 23.979 1.00 52.12 240 GLU A N 1
ATOM 1872 C CA . GLU A 1 240 ? -9.666 20.556 25.141 1.00 52.12 240 GLU A CA 1
ATOM 1873 C C . GLU A 1 240 ? -11.092 21.100 25.021 1.00 52.12 240 GLU A C 1
ATOM 1875 O O . GLU A 1 240 ? -11.521 21.452 23.924 1.00 52.12 240 GLU A O 1
ATOM 1880 N N . ALA A 1 241 ? -11.872 20.959 26.088 1.00 53.03 241 ALA A N 1
ATOM 1881 C CA . ALA A 1 241 ? -13.310 21.180 26.046 1.00 53.03 241 ALA A CA 1
ATOM 1882 C C . ALA A 1 241 ? -13.643 22.604 25.567 1.00 53.03 241 ALA A C 1
ATOM 1884 O O . ALA A 1 241 ? -12.998 23.550 26.018 1.00 53.03 241 ALA A O 1
ATOM 1885 N N . ASP A 1 242 ? -14.655 22.713 24.702 1.00 40.41 242 ASP A N 1
ATOM 1886 C CA . ASP A 1 242 ? -15.520 23.897 24.646 1.00 40.41 242 ASP A CA 1
ATOM 1887 C C . ASP A 1 242 ? -16.429 23.908 25.886 1.00 40.41 242 ASP A C 1
ATOM 1889 O O . ASP A 1 242 ? -16.913 22.806 26.264 1.00 40.41 242 ASP A O 1
#

Radius of gyration: 25.9 Å; Cα contacts (8 Å, |Δi|>4): 333; chains: 1; bounding box: 60×44×66 Å

Solvent-accessible surface area (backbone atoms only — not comparable to full-atom values): 12922 Å² total; per-residue (Å²): 140,84,84,62,66,53,72,52,73,52,74,50,76,88,40,98,83,67,36,36,41,36,39,38,38,38,36,27,84,41,87,86,45,56,52,41,39,33,40,34,39,41,37,41,38,75,50,98,93,47,70,51,76,46,77,51,72,52,68,45,59,33,69,63,68,62,34,46,51,48,32,67,75,45,50,52,59,47,51,53,41,52,50,26,25,52,50,35,30,50,46,41,27,74,78,68,68,42,52,56,69,57,41,50,49,32,46,51,51,23,49,51,25,34,51,53,51,19,48,51,28,34,47,56,8,42,46,47,31,62,69,63,55,40,69,66,64,51,48,54,40,42,58,65,68,41,55,80,86,52,35,65,59,54,38,41,53,48,12,52,51,30,32,52,48,14,49,42,33,60,73,42,68,91,51,65,61,52,38,53,50,45,31,52,50,25,54,51,51,36,52,47,40,59,72,49,44,51,76,41,72,79,36,98,79,31,67,47,61,54,27,53,51,48,24,51,37,25,48,53,20,57,73,32,55,69,84,52,60,42,39,81,80,42,80,89,61,82,73,80,81,132

Nearest PDB structures (foldseek):
  6v8j-assembly2_B  TM=6.316E-01  e=1.042E+00  Arachis hypogaea
  4l8h-assembly1_A  TM=3.435E-01  e=1.771E+00  Qubevirus durum
  4l8h-assembly1_B  TM=3.330E-01  e=1.867E+00  Qubevirus durum

pLDDT: mean 89.27, std 8.86, range [40.41, 98.25]

Secondary structure (DSSP, 8-state):
-----EEEEEEE---TT--EEEEEEEE---TT-SEEEEEEEEEEEEETTEEEEEEEEEEEESSHHHHHHHIIIIIHHHHHHHHHHHHHHHHHHHHH---HHHHHHHHHHHHHHHHHHHHHHHHHIIIIIIIS--HHHHHHHHHTT--TTTHHHHHHHHHHHHHHHHHHHHHTTT-SHHHHHHHHHHHHHHHHHHHH-GGGGSSSS-HHHHHHHHHHHHHHHHHT-TT---TTSS--SPPPP-

Foldseek 3Di:
DDFDKDKDKDWDQDDPQRKTKMKMKIAGPPPPDQFGIKIKMWIWGDDPVGIDIDIDMDTDTPDPPVSVVCCVPPVVVVVLQVVLLVVLLVVCCVVPVQHSVNLVVLLVLLLVLLLVLLVCLLCVLPPCQPPVVDPVQLVLCVLVVHDSVCSNVVSNVSSVVSNVLSVCSVVVSLDLVSLVVLLVVLVVVLVSCVPRPVVLVPDPDHVNVVSVVSNVSSVSSNVSSPSRGGSVVDDPDDPPDD